Protein AF-A0A2M9Z6Q5-F1 (afdb_monomer_lite)

Sequence (204 aa):
MLAHSQNVDNPWSLGVIVQNYSLTKINNQVSVILITKLVYLLNMDEALFERYKRKSPPFDGEVIHTINQIPFDALCICLQLILNNLSLLGNIRMLADWHEHDGYVSISDKIDKTNLLTLISSNQSIYESRDGDDLVRRGIYTDEFRFYLRYYITTNEENEQVCGDFDLSMDNNSIDKMIELLKAIDIPIRRSNALEYFDQRYAG

Foldseek 3Di:
DDDDDDDDDDPPPPDPPPPDDPDPDDDPPVVVVVVVVVLQVVFFQVVVVVCLVVCHALQVAKKKKFPDWDALVLVLVLVLLVLVPDDQPAWKWKWFQCQLPARGRHHTDTDDPVRVCVCSVDSVSVQVPAPPDPPGWIWMAHPVRQKIKTKHWDADPVPRGIIIMMMMGHHPVVVVVSVVSSVVSVGHMDMDNRSVVSVVSGDD

Organism: NCBI:txid409998

pLDDT: mean 85.67, std 18.9, range [35.41, 98.62]

Radius of gyration: 20.36 Å; chains: 1; bounding box: 40×66×60 Å

Structure (mmCIF, N/CA/C/O backbone):
data_AF-A0A2M9Z6Q5-F1
#
_entry.id   AF-A0A2M9Z6Q5-F1
#
loop_
_atom_site.group_PDB
_atom_site.id
_atom_site.type_symbol
_atom_site.label_atom_id
_atom_site.label_alt_id
_atom_site.label_comp_id
_atom_site.label_asym_id
_atom_site.label_entity_id
_atom_site.label_seq_id
_atom_site.pdbx_PDB_ins_code
_atom_site.Cartn_x
_atom_site.Cartn_y
_atom_site.Cartn_z
_atom_site.occupancy
_atom_site.B_iso_or_equiv
_atom_site.auth_seq_id
_atom_site.auth_comp_id
_atom_site.auth_asym_id
_atom_site.auth_atom_id
_atom_site.pdbx_PDB_model_num
ATOM 1 N N . MET A 1 1 ? 18.015 50.573 22.108 1.00 48.50 1 MET A N 1
ATOM 2 C CA . MET A 1 1 ? 18.096 49.110 21.910 1.00 48.50 1 MET A CA 1
ATOM 3 C C . MET A 1 1 ? 17.303 48.775 20.662 1.00 48.50 1 MET A C 1
ATOM 5 O O . MET A 1 1 ? 16.085 48.846 20.702 1.00 48.50 1 MET A O 1
ATOM 9 N N . LEU A 1 2 ? 17.994 48.547 19.546 1.00 40.06 2 LEU A N 1
ATOM 10 C CA . LEU A 1 2 ? 17.401 48.202 18.253 1.00 40.06 2 LEU A CA 1
ATOM 11 C C . LEU A 1 2 ? 17.433 46.677 18.112 1.00 40.06 2 LEU A C 1
ATOM 13 O O . LEU A 1 2 ? 18.510 46.089 18.175 1.00 40.06 2 LEU A O 1
ATOM 17 N N . ALA A 1 3 ? 16.267 46.053 17.958 1.00 42.81 3 ALA A N 1
ATOM 18 C CA . ALA A 1 3 ? 16.144 44.629 17.676 1.00 42.81 3 ALA A CA 1
ATOM 19 C C . ALA A 1 3 ? 16.256 44.404 16.160 1.00 42.81 3 ALA A C 1
ATOM 21 O O . ALA A 1 3 ? 15.494 44.982 15.388 1.00 42.81 3 ALA A O 1
ATOM 22 N N . HIS A 1 4 ? 17.237 43.604 15.744 1.00 45.12 4 HIS A N 1
ATOM 23 C CA . HIS A 1 4 ? 17.374 43.093 14.380 1.00 45.12 4 HIS A CA 1
ATOM 24 C C . HIS A 1 4 ? 16.605 41.773 14.259 1.00 45.12 4 HIS A C 1
ATOM 26 O O . HIS A 1 4 ? 16.865 40.840 15.017 1.00 45.12 4 HIS A O 1
ATOM 32 N N . SER A 1 5 ? 15.681 41.697 13.299 1.00 45.84 5 SER A N 1
ATOM 33 C CA . SER A 1 5 ? 15.046 40.452 12.864 1.00 45.84 5 SER A CA 1
ATOM 34 C C . SER A 1 5 ? 15.977 39.705 11.909 1.00 45.84 5 SER A C 1
ATOM 36 O O . SER A 1 5 ? 16.450 40.294 10.936 1.00 45.84 5 SER A O 1
ATOM 38 N N . GLN A 1 6 ? 16.211 38.417 12.150 1.00 48.62 6 GLN A N 1
ATOM 39 C CA . GLN A 1 6 ? 16.841 37.535 11.170 1.00 48.62 6 GLN A CA 1
ATOM 40 C C . GLN A 1 6 ? 15.756 36.822 10.359 1.00 48.62 6 GLN A C 1
ATOM 42 O O . GLN A 1 6 ? 14.919 36.116 10.916 1.00 48.62 6 GLN A O 1
ATOM 47 N N . ASN A 1 7 ? 15.777 37.061 9.046 1.00 41.97 7 ASN A N 1
ATOM 48 C CA . ASN A 1 7 ? 15.073 36.272 8.040 1.00 41.97 7 ASN A CA 1
ATOM 49 C C . ASN A 1 7 ? 15.768 34.913 7.921 1.00 41.97 7 ASN A C 1
ATOM 51 O O . ASN A 1 7 ? 16.991 34.860 7.801 1.00 41.97 7 ASN A O 1
ATOM 55 N N . VAL A 1 8 ? 14.987 33.837 7.958 1.00 49.28 8 VAL A N 1
ATOM 56 C CA . VAL A 1 8 ? 15.457 32.472 7.716 1.00 49.28 8 VAL A CA 1
ATOM 57 C C . VAL A 1 8 ? 15.160 32.140 6.258 1.00 49.28 8 VAL A C 1
ATOM 59 O O . VAL A 1 8 ? 14.003 32.166 5.838 1.00 49.28 8 VAL A O 1
ATOM 62 N N . ASP A 1 9 ? 16.216 31.874 5.494 1.00 42.22 9 ASP A N 1
ATOM 63 C CA . ASP A 1 9 ? 16.154 31.484 4.089 1.00 42.22 9 ASP A CA 1
ATOM 64 C C . ASP A 1 9 ? 15.492 30.106 3.922 1.00 42.22 9 ASP A C 1
ATOM 66 O O . ASP A 1 9 ? 15.812 29.142 4.620 1.00 42.22 9 ASP A O 1
ATOM 70 N N . ASN A 1 10 ? 14.554 30.028 2.980 1.00 45.44 10 ASN A N 1
ATOM 71 C CA . ASN A 1 10 ? 13.787 28.836 2.630 1.00 45.44 10 ASN A CA 1
ATOM 72 C C . ASN A 1 10 ? 14.533 28.023 1.541 1.00 45.44 10 ASN A C 1
ATOM 74 O O . ASN A 1 10 ? 14.707 28.544 0.437 1.00 45.44 10 ASN A O 1
ATOM 78 N N . PRO A 1 11 ? 14.974 26.771 1.790 1.00 42.94 11 PRO A N 1
ATOM 79 C CA . PRO A 1 11 ? 15.829 26.031 0.857 1.00 42.94 11 PRO A CA 1
ATOM 80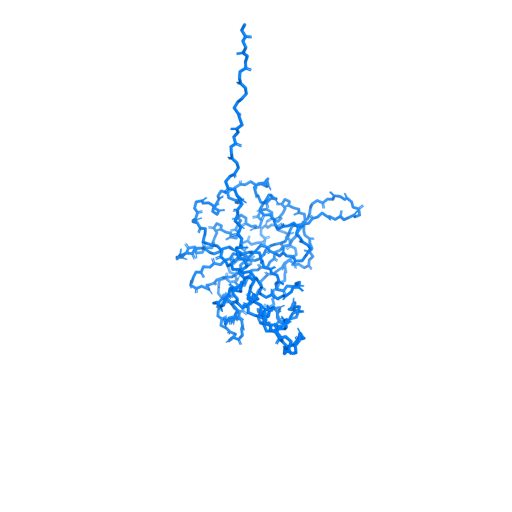 C C . PRO A 1 11 ? 15.091 25.233 -0.241 1.00 42.94 11 PRO A C 1
ATOM 82 O O . PRO A 1 11 ? 15.738 24.489 -0.971 1.00 42.94 11 PRO A O 1
ATOM 85 N N . TRP A 1 12 ? 13.774 25.384 -0.426 1.00 40.84 12 TRP A N 1
ATOM 86 C CA . TRP A 1 12 ? 12.989 24.523 -1.336 1.00 40.84 12 TRP A CA 1
ATOM 87 C C . TRP A 1 12 ? 12.539 25.172 -2.656 1.00 40.84 12 TRP A C 1
ATOM 89 O O . TRP A 1 12 ? 11.444 24.906 -3.143 1.00 40.84 12 TRP A O 1
ATOM 99 N N . SER A 1 13 ? 13.384 25.989 -3.291 1.00 39.94 13 SER A N 1
ATOM 100 C CA . SER A 1 13 ? 13.158 26.399 -4.689 1.00 39.94 13 SER A CA 1
ATOM 101 C C . SER A 1 13 ? 13.990 25.542 -5.647 1.00 39.94 13 SER A C 1
ATOM 103 O O . SER A 1 13 ? 15.058 25.936 -6.112 1.00 39.94 13 SER A O 1
ATOM 105 N N . LEU A 1 14 ? 13.496 24.342 -5.967 1.00 40.75 14 LEU A N 1
ATOM 106 C CA . LEU A 1 14 ? 13.982 23.581 -7.121 1.00 40.75 14 LEU A CA 1
ATOM 107 C C . LEU A 1 14 ? 13.503 24.279 -8.400 1.00 40.75 14 LEU A C 1
ATOM 109 O O . LEU A 1 14 ? 12.466 23.957 -8.976 1.00 40.75 14 LEU A O 1
ATOM 113 N N . GLY A 1 15 ? 14.262 25.287 -8.826 1.00 35.41 15 GLY A N 1
ATOM 114 C CA . GLY A 1 15 ? 14.116 25.902 -10.135 1.00 35.41 15 GLY A CA 1
ATOM 115 C C . GLY A 1 15 ? 14.513 24.908 -11.221 1.00 35.41 15 GLY A C 1
ATOM 116 O O . GLY A 1 15 ? 15.697 24.725 -11.498 1.00 35.41 15 GLY A O 1
ATOM 117 N N . VAL A 1 16 ? 13.529 24.283 -11.866 1.00 40.94 16 VAL A N 1
ATOM 118 C CA . VAL A 1 16 ? 13.743 23.598 -13.144 1.00 40.94 16 VAL A CA 1
ATOM 119 C C . VAL A 1 16 ? 14.041 24.676 -14.188 1.00 40.94 16 VAL A C 1
ATOM 121 O O . VAL A 1 16 ? 13.150 25.383 -14.656 1.00 40.94 16 VAL A O 1
ATOM 124 N N . ILE A 1 17 ? 15.318 24.839 -14.534 1.00 39.53 17 ILE A N 1
ATOM 125 C CA . ILE A 1 17 ? 15.745 25.701 -15.638 1.00 39.53 17 ILE A CA 1
ATOM 126 C C . ILE A 1 17 ? 15.356 24.999 -16.942 1.00 39.53 17 ILE A C 1
ATOM 128 O O . ILE A 1 17 ? 16.104 24.180 -17.476 1.00 39.53 17 ILE A O 1
ATOM 132 N N . VAL A 1 18 ? 14.180 25.327 -17.474 1.00 43.69 18 VAL A N 1
ATOM 133 C CA . VAL A 1 18 ? 13.817 24.989 -18.854 1.00 43.69 18 VAL A CA 1
ATOM 134 C C . VAL A 1 18 ? 14.596 25.938 -19.766 1.00 43.69 18 VAL A C 1
ATOM 136 O O . VAL A 1 18 ? 14.243 27.106 -19.928 1.00 43.69 18 VAL A O 1
ATOM 139 N N . GLN A 1 19 ? 15.708 25.468 -20.334 1.00 43.25 19 GLN A N 1
ATOM 140 C CA . GLN A 1 19 ? 16.416 26.212 -21.374 1.00 43.25 19 GLN A CA 1
ATOM 141 C C . GLN A 1 19 ? 15.511 26.333 -22.608 1.00 43.25 19 GLN A C 1
ATOM 143 O O . GLN A 1 19 ? 15.209 25.347 -23.278 1.00 43.25 19 GLN A O 1
ATOM 148 N N . ASN A 1 20 ? 15.079 27.559 -22.907 1.00 40.28 20 ASN A N 1
ATOM 149 C CA . ASN A 1 20 ? 14.283 27.883 -24.087 1.00 40.28 20 ASN A CA 1
ATOM 150 C C . ASN A 1 20 ? 15.124 27.721 -25.364 1.00 40.28 20 ASN A C 1
ATOM 152 O O . ASN A 1 20 ? 15.811 28.649 -25.791 1.00 40.28 20 ASN A O 1
ATOM 156 N N . TYR A 1 21 ? 15.049 26.554 -26.003 1.00 44.91 21 TYR A N 1
ATOM 157 C CA . TYR A 1 21 ? 15.519 26.382 -27.376 1.00 44.91 21 TYR A CA 1
ATOM 158 C C . TYR A 1 21 ? 14.502 27.005 -28.341 1.00 44.91 21 TYR A C 1
ATOM 160 O O . TYR A 1 21 ? 13.357 26.566 -28.438 1.00 44.91 21 TYR A O 1
ATOM 168 N N . SER A 1 22 ? 14.921 28.048 -29.063 1.00 44.84 22 SER A N 1
ATOM 169 C CA . SER A 1 22 ? 14.108 28.695 -30.096 1.00 44.84 22 SER A CA 1
ATOM 170 C C . SER A 1 22 ? 14.053 27.809 -31.346 1.00 44.84 22 SER A C 1
ATOM 172 O O . SER A 1 22 ? 14.886 27.914 -32.246 1.00 44.84 22 SER A O 1
ATOM 174 N N . LEU A 1 23 ? 13.083 26.892 -31.384 1.00 48.78 23 LEU A N 1
ATOM 175 C CA . LEU A 1 23 ? 12.762 26.094 -32.565 1.00 48.78 23 LEU A CA 1
ATOM 176 C C . LEU A 1 23 ? 11.818 26.892 -33.467 1.00 48.78 23 LEU A C 1
ATOM 178 O O . LEU A 1 23 ? 10.652 27.142 -33.163 1.00 48.78 23 LEU A O 1
ATOM 182 N N . THR A 1 24 ? 12.352 27.330 -34.597 1.00 50.16 24 THR A N 1
ATOM 183 C CA . THR A 1 24 ? 11.640 28.089 -35.618 1.00 50.16 24 THR A CA 1
ATOM 184 C C . THR A 1 24 ? 10.632 27.181 -36.331 1.00 50.16 24 THR A C 1
ATOM 186 O O . THR A 1 24 ? 11.013 26.305 -37.096 1.00 50.16 24 THR A O 1
ATOM 189 N N . LYS A 1 25 ? 9.335 27.406 -36.076 1.00 52.00 25 LYS A N 1
ATOM 190 C CA . LYS A 1 25 ? 8.168 27.075 -36.928 1.00 52.00 25 LYS A CA 1
ATOM 191 C C . LYS A 1 25 ? 8.223 25.748 -37.718 1.00 52.00 25 LYS A C 1
ATOM 193 O O . LYS A 1 25 ? 7.944 25.730 -38.914 1.00 52.00 25 LYS A O 1
ATOM 198 N N . ILE A 1 26 ? 8.466 24.626 -37.045 1.00 47.84 26 ILE A N 1
ATOM 199 C CA . ILE A 1 26 ? 8.107 23.294 -37.557 1.00 47.84 26 ILE A CA 1
ATOM 200 C C . ILE A 1 26 ? 7.093 22.692 -36.577 1.00 47.84 26 ILE A C 1
ATOM 202 O O . ILE A 1 26 ? 7.433 22.400 -35.440 1.00 47.84 26 ILE A O 1
ATOM 206 N N . ASN A 1 27 ? 5.834 22.574 -37.018 1.00 52.12 27 ASN A N 1
ATOM 207 C CA . ASN A 1 27 ? 4.723 21.846 -36.383 1.00 52.12 27 ASN A CA 1
ATOM 208 C C . ASN A 1 27 ? 4.621 21.921 -34.845 1.00 52.12 27 ASN A C 1
ATOM 210 O O . ASN A 1 27 ? 4.827 20.929 -34.146 1.00 52.12 27 ASN A O 1
ATOM 214 N N . ASN A 1 28 ? 4.170 23.075 -34.335 1.00 53.81 28 ASN A N 1
ATOM 215 C CA . ASN A 1 28 ? 3.935 23.335 -32.905 1.00 53.81 28 ASN A CA 1
ATOM 216 C C . ASN A 1 28 ? 3.139 22.242 -32.159 1.00 53.81 28 ASN A C 1
ATOM 218 O O . ASN A 1 28 ? 3.353 22.067 -30.967 1.00 53.81 28 ASN A O 1
ATOM 222 N N . GLN A 1 29 ? 2.247 21.489 -32.810 1.00 56.03 29 GLN A N 1
ATOM 223 C CA . GLN A 1 29 ? 1.508 20.412 -32.134 1.00 56.03 29 GLN A CA 1
ATOM 224 C C . GLN A 1 29 ? 2.346 19.147 -31.895 1.00 56.03 29 GLN A C 1
ATOM 226 O O . GLN A 1 29 ? 2.215 18.518 -30.849 1.00 56.03 29 GLN A O 1
ATOM 231 N N . VAL A 1 30 ? 3.233 18.780 -32.8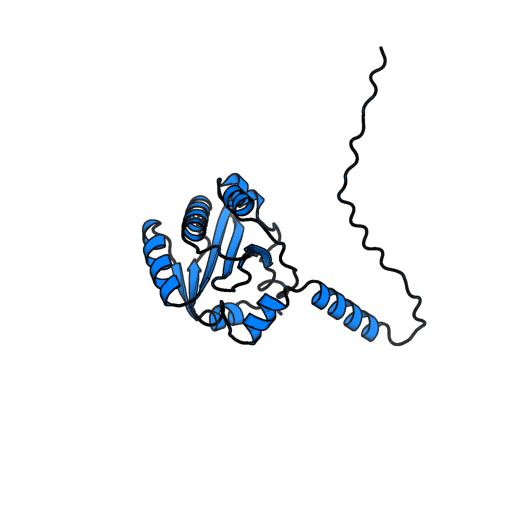25 1.00 60.06 30 VAL A N 1
ATOM 232 C CA . VAL A 1 30 ? 4.038 17.551 -32.705 1.00 60.06 30 VAL A CA 1
ATOM 233 C C . VAL A 1 30 ? 5.120 17.724 -31.638 1.00 60.06 30 VAL A C 1
ATOM 235 O O . VAL A 1 30 ? 5.353 16.813 -30.846 1.00 60.06 30 VAL A O 1
ATOM 238 N N . SER A 1 31 ? 5.730 18.911 -31.561 1.00 61.19 31 SER A N 1
ATOM 239 C CA . SER A 1 31 ? 6.736 19.225 -30.540 1.00 61.19 31 SER A CA 1
ATOM 240 C C . SER A 1 31 ? 6.156 19.237 -29.125 1.00 61.19 31 SER A C 1
ATOM 242 O O . SER A 1 31 ? 6.794 18.714 -28.219 1.00 61.19 31 SER A O 1
ATOM 244 N N . VAL A 1 32 ? 4.940 19.761 -28.930 1.00 61.91 32 VAL A N 1
ATOM 245 C CA . VAL A 1 32 ? 4.289 19.765 -27.608 1.00 61.91 32 VAL A CA 1
ATOM 246 C C . VAL A 1 32 ? 3.971 18.338 -27.151 1.00 61.91 32 VAL A C 1
ATOM 248 O O . VAL A 1 32 ? 4.330 17.979 -26.037 1.00 61.91 32 VAL A O 1
ATOM 251 N N . ILE A 1 33 ? 3.414 17.483 -28.019 1.00 65.44 33 ILE A N 1
ATOM 252 C CA . ILE A 1 33 ? 3.104 16.081 -27.672 1.00 65.44 33 ILE A CA 1
ATOM 253 C C . ILE A 1 33 ? 4.371 15.293 -27.298 1.00 65.44 33 ILE A C 1
ATOM 255 O O . ILE A 1 33 ? 4.355 14.512 -26.347 1.00 65.44 33 ILE A O 1
ATOM 259 N N . LEU A 1 34 ? 5.474 15.492 -28.029 1.00 64.94 34 LEU A N 1
ATOM 260 C CA . LEU A 1 34 ? 6.751 14.833 -27.738 1.00 64.94 34 LEU A CA 1
ATOM 261 C C . LEU A 1 34 ? 7.354 15.301 -26.411 1.00 64.94 34 LEU A C 1
ATOM 263 O O . LEU A 1 34 ? 7.816 14.464 -25.641 1.00 64.94 34 LEU A O 1
ATOM 267 N N . ILE A 1 35 ? 7.319 16.606 -26.127 1.00 68.25 35 ILE A N 1
ATOM 268 C CA . ILE A 1 35 ? 7.830 17.164 -24.867 1.00 68.25 35 ILE A CA 1
ATOM 269 C C . ILE A 1 35 ? 6.995 16.663 -23.689 1.00 68.25 35 ILE A C 1
ATOM 271 O O . ILE A 1 35 ? 7.563 16.196 -22.709 1.00 68.25 35 ILE A O 1
ATOM 275 N N . THR A 1 36 ? 5.665 16.677 -23.796 1.00 61.50 36 THR A N 1
ATOM 276 C CA . THR A 1 36 ? 4.782 16.165 -22.743 1.00 61.50 36 THR A CA 1
ATOM 277 C C . THR A 1 36 ? 5.037 14.680 -22.480 1.00 61.50 36 THR A C 1
ATOM 279 O O . THR A 1 36 ? 5.244 14.302 -21.332 1.00 61.50 36 THR A O 1
ATOM 282 N N . LYS A 1 37 ? 5.140 13.840 -23.522 1.00 63.28 37 LYS A N 1
ATOM 283 C CA . LYS A 1 37 ? 5.505 12.420 -23.357 1.00 63.28 37 LYS A CA 1
ATOM 284 C C . LYS A 1 37 ? 6.885 12.222 -22.726 1.00 63.28 37 LYS A C 1
ATOM 286 O O . LYS A 1 37 ? 7.044 11.321 -21.914 1.00 63.28 37 LYS A O 1
ATOM 291 N N . LEU A 1 38 ? 7.870 13.043 -23.086 1.00 62.69 38 LEU A N 1
ATOM 292 C CA . LEU A 1 38 ? 9.208 12.992 -22.490 1.00 62.69 38 LEU A CA 1
ATOM 293 C C . LEU A 1 38 ? 9.186 13.366 -21.005 1.00 62.69 38 LEU A C 1
ATOM 295 O O . LEU A 1 38 ? 9.828 12.689 -20.214 1.00 62.69 38 LEU A O 1
ATOM 299 N N . VAL A 1 39 ? 8.425 14.391 -20.617 1.00 65.31 39 VAL A N 1
ATOM 300 C CA . VAL A 1 39 ? 8.259 14.772 -19.205 1.00 65.31 39 VAL A CA 1
ATOM 301 C C . VAL A 1 39 ? 7.557 13.661 -18.418 1.00 65.31 39 VAL A C 1
ATOM 303 O O . VAL A 1 39 ? 8.015 13.325 -17.332 1.00 65.31 39 VAL A O 1
ATOM 306 N N . TYR A 1 40 ? 6.519 13.030 -18.980 1.00 61.44 40 TYR A N 1
ATOM 307 C CA . TYR A 1 40 ? 5.863 11.876 -18.351 1.00 61.44 40 TYR A CA 1
ATOM 308 C C . TYR A 1 40 ? 6.814 10.690 -18.163 1.00 61.44 40 TYR A C 1
ATOM 310 O O . TYR A 1 40 ? 6.881 10.126 -17.077 1.00 61.44 40 TYR A O 1
ATOM 318 N N . LEU A 1 41 ? 7.592 10.338 -19.191 1.00 62.12 41 LEU A N 1
ATOM 319 C CA . LEU A 1 41 ? 8.546 9.228 -19.109 1.00 62.12 41 LEU A CA 1
ATOM 320 C C . LEU A 1 41 ? 9.679 9.492 -18.113 1.00 62.12 41 LEU A C 1
ATOM 322 O O . LEU A 1 41 ? 10.162 8.555 -17.490 1.00 62.12 41 LEU A O 1
ATOM 326 N N . LEU A 1 42 ? 10.093 10.750 -17.944 1.00 66.69 42 LEU A N 1
ATOM 327 C CA . LEU A 1 42 ? 11.107 11.116 -16.954 1.00 66.69 42 LEU A CA 1
ATOM 328 C C . LEU A 1 42 ? 10.584 11.049 -15.518 1.00 66.69 42 LEU A C 1
ATOM 330 O O . LEU A 1 42 ? 11.394 10.905 -14.608 1.00 66.69 42 LEU A O 1
ATOM 334 N N . ASN A 1 43 ? 9.266 11.138 -15.326 1.00 71.81 43 ASN A N 1
ATOM 335 C CA . ASN A 1 43 ? 8.640 11.181 -14.012 1.00 71.81 43 ASN A CA 1
ATOM 336 C C . ASN A 1 43 ? 7.955 9.869 -13.614 1.00 71.81 43 ASN A C 1
ATOM 338 O O . ASN A 1 43 ? 7.403 9.812 -12.532 1.00 71.81 43 ASN A O 1
ATOM 342 N N . MET A 1 44 ? 7.978 8.819 -14.432 1.00 81.75 44 MET A N 1
ATOM 343 C CA . MET A 1 44 ? 7.340 7.541 -14.106 1.00 81.75 44 MET A CA 1
ATOM 344 C C . MET A 1 44 ? 8.280 6.618 -13.323 1.00 81.75 44 MET A C 1
ATOM 346 O O . MET A 1 44 ? 9.454 6.468 -13.665 1.00 81.75 44 MET A O 1
ATOM 350 N N . ASP A 1 45 ? 7.744 5.905 -12.333 1.00 89.31 45 ASP A N 1
ATOM 351 C CA . ASP A 1 45 ? 8.393 4.723 -11.768 1.00 89.31 45 ASP A CA 1
ATOM 352 C C . ASP A 1 45 ? 8.411 3.567 -12.786 1.00 89.31 45 ASP A C 1
ATOM 354 O O . ASP A 1 45 ? 7.556 2.678 -12.796 1.00 89.31 45 ASP A O 1
ATOM 358 N N . GLU A 1 46 ? 9.393 3.607 -13.689 1.00 90.25 46 GLU A N 1
ATOM 359 C CA . GLU A 1 46 ? 9.523 2.660 -14.799 1.00 90.25 46 GLU A CA 1
ATOM 360 C C . GLU A 1 46 ? 9.605 1.205 -14.316 1.00 90.25 46 GLU A C 1
ATOM 362 O O . GLU A 1 46 ? 9.062 0.306 -14.955 1.00 90.25 46 GLU A O 1
ATOM 367 N N . ALA A 1 47 ? 10.231 0.955 -13.163 1.00 92.50 47 ALA A N 1
ATOM 368 C CA . ALA A 1 47 ? 10.405 -0.397 -12.647 1.00 92.50 47 ALA A CA 1
ATOM 369 C C . ALA A 1 47 ? 9.075 -1.014 -12.187 1.00 92.50 47 ALA A C 1
ATOM 371 O O . ALA A 1 47 ? 8.785 -2.171 -12.517 1.00 92.50 47 ALA A O 1
ATOM 372 N N . LEU A 1 48 ? 8.259 -0.251 -11.452 1.00 93.81 48 LEU A N 1
ATOM 373 C CA . LEU A 1 48 ? 6.932 -0.699 -11.036 1.00 93.81 48 LEU A CA 1
ATOM 374 C C . LEU A 1 48 ? 5.990 -0.832 -12.245 1.00 93.81 48 LEU A C 1
ATOM 376 O O . LEU A 1 48 ? 5.298 -1.845 -12.377 1.00 93.81 48 LEU A O 1
ATOM 380 N N . PHE A 1 49 ? 6.028 0.133 -13.169 1.00 93.44 49 PHE A N 1
ATOM 381 C CA . PHE A 1 49 ? 5.208 0.119 -14.382 1.00 93.44 49 PHE A CA 1
ATOM 382 C C . PHE A 1 49 ? 5.513 -1.070 -15.301 1.00 93.44 49 PHE A C 1
ATOM 384 O O . PHE A 1 49 ? 4.600 -1.766 -15.750 1.00 93.44 49 PHE A O 1
ATOM 391 N N . GLU A 1 50 ? 6.791 -1.359 -15.555 1.00 93.56 50 GLU A N 1
ATOM 392 C CA . GLU A 1 50 ? 7.194 -2.508 -16.370 1.00 93.56 50 GLU A CA 1
ATOM 393 C C . GLU A 1 50 ? 6.728 -3.828 -15.753 1.00 93.56 50 GLU A C 1
ATOM 395 O O . GLU A 1 50 ? 6.323 -4.747 -16.469 1.00 93.56 50 GLU A O 1
ATOM 400 N N . ARG A 1 51 ? 6.735 -3.937 -14.421 1.00 94.75 51 ARG A N 1
ATOM 401 C CA . ARG A 1 51 ? 6.216 -5.121 -13.727 1.00 94.75 51 ARG A CA 1
ATOM 402 C C . ARG A 1 51 ? 4.713 -5.270 -13.890 1.00 94.75 51 ARG A C 1
ATOM 404 O O . ARG A 1 51 ? 4.270 -6.383 -14.175 1.00 94.75 51 ARG A O 1
ATOM 411 N N . TYR A 1 52 ? 3.961 -4.177 -13.787 1.00 94.50 52 TYR A N 1
ATOM 412 C CA . TYR A 1 52 ? 2.531 -4.162 -14.091 1.00 94.50 52 TYR A CA 1
ATOM 413 C C . TYR A 1 52 ? 2.269 -4.643 -15.526 1.00 94.50 52 TYR A C 1
ATOM 415 O O . TYR A 1 52 ? 1.564 -5.633 -15.727 1.00 94.50 52 TYR A O 1
ATOM 423 N N . LYS A 1 53 ? 2.941 -4.058 -16.529 1.00 94.19 53 LYS A N 1
ATOM 424 C CA . LYS A 1 53 ? 2.795 -4.462 -17.942 1.00 94.19 53 LYS A CA 1
ATOM 425 C C . LYS A 1 53 ? 3.157 -5.923 -18.196 1.00 94.19 53 LYS A C 1
ATOM 427 O O . LYS A 1 53 ? 2.520 -6.587 -19.016 1.00 94.19 53 LYS A O 1
ATOM 432 N N . ARG A 1 54 ? 4.165 -6.440 -17.493 1.00 96.38 54 ARG A N 1
ATOM 433 C CA . ARG A 1 54 ? 4.619 -7.834 -17.605 1.00 96.38 54 ARG A CA 1
ATOM 434 C C . ARG A 1 54 ? 3.858 -8.802 -16.711 1.00 96.38 54 ARG A C 1
ATOM 436 O O . ARG A 1 54 ? 4.211 -9.980 -16.712 1.00 96.38 54 ARG A O 1
ATOM 443 N N . LYS A 1 55 ? 2.858 -8.344 -15.948 1.00 95.62 55 LYS A N 1
ATOM 444 C CA . LYS A 1 55 ? 2.096 -9.187 -15.012 1.00 95.62 55 LYS A CA 1
ATOM 445 C C . LYS A 1 55 ? 3.028 -9.931 -14.047 1.00 95.62 55 LYS A C 1
ATOM 447 O O . LYS A 1 55 ? 2.893 -11.128 -13.825 1.00 95.62 55 LYS A O 1
ATOM 452 N N . SER A 1 56 ? 4.063 -9.232 -13.589 1.00 96.56 56 SER A N 1
ATOM 453 C CA . SER A 1 56 ? 5.091 -9.725 -12.666 1.00 96.56 56 SER A CA 1
ATOM 454 C C . SER A 1 56 ? 4.777 -9.267 -11.239 1.00 96.56 56 SER A C 1
ATOM 456 O O . SER A 1 56 ? 3.996 -8.327 -11.088 1.00 96.56 56 SER A O 1
ATOM 458 N N . PRO A 1 57 ? 5.423 -9.825 -10.194 1.00 96.12 57 PRO A N 1
ATOM 459 C CA . PRO A 1 57 ? 5.244 -9.337 -8.828 1.00 96.12 57 PRO A CA 1
ATOM 460 C C . PRO A 1 57 ? 5.350 -7.809 -8.717 1.00 96.12 57 PRO A C 1
ATOM 462 O O . PRO A 1 57 ? 6.165 -7.216 -9.424 1.00 96.12 57 PRO A O 1
ATOM 465 N N . PRO A 1 58 ? 4.547 -7.146 -7.881 1.00 95.25 58 PRO A N 1
ATOM 466 C CA . PRO A 1 58 ? 3.521 -7.712 -7.010 1.00 95.25 58 PRO A CA 1
ATOM 467 C C . PRO A 1 58 ? 2.154 -7.875 -7.705 1.00 95.25 58 PRO A C 1
ATOM 469 O O . PRO A 1 58 ? 1.154 -8.053 -7.021 1.00 95.25 58 PRO A O 1
ATOM 472 N N . PHE A 1 59 ? 2.087 -7.805 -9.039 1.00 96.44 59 PHE A N 1
ATOM 473 C CA . PHE A 1 59 ? 0.852 -7.844 -9.839 1.00 96.44 59 PHE A CA 1
ATOM 474 C C . PHE A 1 59 ? 0.487 -9.242 -10.369 1.00 96.44 59 PHE A C 1
ATOM 476 O O . PHE A 1 59 ? -0.467 -9.385 -11.130 1.00 96.44 59 PHE A O 1
ATOM 483 N N . ASP A 1 60 ? 1.252 -10.273 -10.008 1.00 93.75 60 ASP A N 1
ATOM 484 C CA . ASP A 1 60 ? 1.074 -11.661 -10.457 1.00 93.75 60 ASP A CA 1
ATOM 485 C C . ASP A 1 60 ? 0.279 -12.539 -9.476 1.00 93.75 60 ASP A C 1
ATOM 487 O O . ASP A 1 60 ? -0.073 -13.671 -9.809 1.00 93.75 60 ASP A O 1
ATOM 491 N N . GLY A 1 61 ? 0.004 -12.026 -8.277 1.00 95.06 61 GLY A N 1
ATOM 492 C CA . GLY A 1 61 ? -0.747 -12.714 -7.235 1.00 95.06 61 GLY A CA 1
ATOM 493 C C . GLY A 1 61 ? -2.145 -12.139 -7.051 1.00 95.06 61 GLY A C 1
ATOM 494 O O . GLY A 1 61 ? -2.953 -12.034 -7.982 1.00 95.06 61 GLY A O 1
ATOM 495 N N . GLU A 1 62 ? -2.431 -11.759 -5.817 1.00 98.12 62 GLU A N 1
ATOM 496 C CA . GLU A 1 62 ? -3.739 -11.277 -5.406 1.00 98.12 62 GLU A CA 1
ATOM 497 C C . GLU A 1 62 ? -3.620 -9.986 -4.625 1.00 98.12 62 GLU A C 1
ATOM 499 O O . GLU A 1 62 ? -2.577 -9.654 -4.062 1.00 98.12 62 GLU A O 1
ATOM 504 N N . VAL A 1 63 ? -4.740 -9.280 -4.585 1.00 98.44 63 VAL A N 1
ATOM 505 C CA . VAL A 1 63 ? -4.896 -8.053 -3.831 1.00 98.44 63 VAL A CA 1
ATOM 506 C C . VAL A 1 63 ? -6.007 -8.228 -2.811 1.00 98.44 63 VAL A C 1
ATOM 508 O O . VAL A 1 63 ? -7.089 -8.736 -3.122 1.00 98.44 63 VAL A O 1
ATOM 511 N N . ILE A 1 64 ? -5.735 -7.802 -1.582 1.00 98.50 64 ILE A N 1
ATOM 512 C CA . ILE A 1 64 ? -6.772 -7.541 -0.588 1.00 98.50 64 ILE A CA 1
ATOM 513 C C . ILE A 1 64 ? -7.027 -6.049 -0.545 1.00 98.50 64 ILE A C 1
ATOM 515 O O . ILE A 1 64 ? -6.089 -5.261 -0.542 1.00 98.50 64 ILE A O 1
ATOM 519 N N . HIS A 1 65 ? -8.290 -5.661 -0.520 1.00 98.50 65 HIS A N 1
ATOM 520 C CA . HIS A 1 65 ? -8.680 -4.261 -0.499 1.00 98.50 65 HIS A CA 1
ATOM 521 C C . HIS A 1 65 ? -9.947 -4.084 0.326 1.00 98.50 65 HIS A C 1
ATOM 523 O O . HIS A 1 65 ? -10.733 -5.025 0.480 1.00 98.50 65 HIS A O 1
ATOM 529 N N . THR A 1 66 ? -10.174 -2.890 0.861 1.00 98.25 66 THR A N 1
ATOM 530 C CA . THR A 1 66 ? -11.458 -2.601 1.507 1.00 98.25 66 THR A CA 1
ATOM 531 C C . THR A 1 66 ? -12.575 -2.554 0.457 1.00 98.25 66 THR A C 1
ATOM 533 O O . THR A 1 66 ? -12.348 -2.267 -0.723 1.00 98.25 66 THR A O 1
ATOM 536 N N . ILE A 1 67 ? -13.799 -2.911 0.855 1.00 96.94 67 ILE A N 1
ATOM 537 C CA . ILE A 1 67 ? -14.959 -2.860 -0.057 1.00 96.94 67 ILE A CA 1
ATOM 538 C C . ILE A 1 67 ? -15.414 -1.414 -0.276 1.00 96.94 67 ILE A C 1
ATOM 540 O O . ILE A 1 67 ? -15.734 -1.036 -1.398 1.00 96.94 67 ILE A O 1
ATOM 544 N N . ASN A 1 68 ? -15.421 -0.631 0.799 1.00 96.44 68 ASN A N 1
ATOM 545 C CA . ASN A 1 68 ? -15.739 0.792 0.817 1.00 96.44 68 ASN A CA 1
ATOM 546 C C . ASN A 1 68 ? -14.641 1.530 1.591 1.00 96.44 68 ASN A C 1
ATOM 548 O O . ASN A 1 68 ? -13.775 0.899 2.210 1.00 96.44 68 ASN A O 1
ATOM 552 N N . GLN A 1 69 ? -14.721 2.857 1.617 1.00 97.06 69 GLN A N 1
ATOM 553 C CA . GLN A 1 69 ? -13.973 3.638 2.594 1.00 97.06 69 GLN A CA 1
ATOM 554 C C . GLN A 1 69 ? -14.381 3.230 4.017 1.00 97.06 69 GLN A C 1
ATOM 556 O O . GLN A 1 69 ? -15.556 2.986 4.306 1.00 97.06 69 GLN A O 1
ATOM 561 N N . ILE A 1 70 ? -13.393 3.135 4.896 1.00 97.88 70 ILE A N 1
ATOM 562 C CA . ILE A 1 70 ? -13.526 2.785 6.307 1.00 97.88 70 ILE A CA 1
ATOM 563 C C . ILE A 1 70 ? -13.201 4.003 7.187 1.00 97.88 70 ILE A C 1
ATOM 565 O O . ILE A 1 70 ? -12.530 4.936 6.726 1.00 97.88 70 ILE A O 1
ATOM 569 N N . PRO A 1 71 ? -13.655 4.019 8.456 1.00 97.69 71 PRO A N 1
ATOM 570 C CA . PRO A 1 71 ? -13.286 5.068 9.400 1.00 97.69 71 PRO A CA 1
ATOM 571 C C . PRO A 1 71 ? -11.766 5.203 9.542 1.00 97.69 71 PRO A C 1
ATOM 573 O O . PRO A 1 71 ? -11.051 4.197 9.578 1.00 97.69 71 PRO A O 1
ATOM 576 N N . PHE A 1 72 ? -11.275 6.438 9.664 1.00 98.06 72 PHE A N 1
ATOM 577 C CA . PHE A 1 72 ? -9.838 6.725 9.679 1.00 98.06 72 PHE A CA 1
ATOM 578 C C . PHE A 1 72 ? -9.059 5.975 10.771 1.00 98.06 72 PHE A C 1
ATOM 580 O O . PHE A 1 72 ? -7.969 5.468 10.508 1.00 98.06 72 PHE A O 1
ATOM 587 N N . ASP A 1 73 ? -9.630 5.821 11.968 1.00 97.94 73 ASP A N 1
ATOM 588 C CA . ASP A 1 73 ? -8.992 5.062 13.050 1.00 97.94 73 ASP A CA 1
ATOM 589 C C . ASP A 1 73 ? -8.795 3.583 12.677 1.00 97.94 73 ASP A C 1
ATOM 591 O O . ASP A 1 73 ? -7.738 3.007 12.939 1.00 97.94 73 ASP A O 1
ATOM 595 N N . ALA A 1 74 ? -9.777 2.974 12.003 1.00 97.94 74 ALA A N 1
ATOM 596 C CA . ALA A 1 74 ? -9.674 1.596 11.532 1.00 97.94 74 ALA A CA 1
ATOM 597 C C . ALA A 1 74 ? -8.613 1.463 10.431 1.00 97.94 74 ALA A C 1
ATOM 599 O O . ALA A 1 74 ? -7.827 0.513 10.451 1.00 97.94 74 ALA A O 1
ATOM 600 N N . LEU A 1 75 ? -8.538 2.434 9.511 1.00 98.25 75 LEU A N 1
ATOM 601 C CA . LEU A 1 75 ? -7.483 2.490 8.499 1.00 98.25 75 LEU A CA 1
ATOM 602 C C . LEU A 1 75 ? -6.095 2.576 9.144 1.00 98.25 75 LEU A C 1
ATOM 604 O O . LEU A 1 75 ? -5.214 1.803 8.777 1.00 98.25 75 LEU A O 1
ATOM 608 N N . CYS A 1 76 ? -5.907 3.453 10.135 1.00 98.25 76 CYS A N 1
ATOM 609 C CA . CYS A 1 76 ? -4.630 3.600 10.836 1.00 98.25 76 CYS A CA 1
ATOM 610 C C . CYS A 1 76 ? -4.173 2.278 11.470 1.00 98.25 76 CYS A C 1
ATOM 612 O O . CYS A 1 76 ? -3.024 1.872 11.283 1.00 98.25 76 CYS A O 1
ATOM 614 N N . ILE A 1 77 ? -5.084 1.566 12.145 1.00 98.00 77 ILE A N 1
ATOM 615 C CA . ILE A 1 77 ? -4.803 0.247 12.733 1.00 98.00 77 ILE A CA 1
ATOM 616 C C . ILE A 1 77 ? -4.424 -0.765 11.642 1.00 98.00 77 ILE A C 1
ATOM 618 O O . ILE A 1 77 ? -3.451 -1.503 11.809 1.00 98.00 77 ILE A O 1
ATOM 622 N N . CYS A 1 78 ? -5.139 -0.783 10.511 1.00 98.25 78 CYS A N 1
ATOM 623 C CA . CYS A 1 78 ? -4.822 -1.668 9.385 1.00 98.25 78 CYS A CA 1
ATOM 624 C C . CYS A 1 78 ? -3.424 -1.395 8.825 1.00 98.25 78 CYS A C 1
ATOM 626 O O . CYS A 1 78 ? -2.642 -2.330 8.668 1.00 98.25 78 CYS A O 1
ATOM 628 N N . LEU A 1 79 ? -3.085 -0.130 8.559 1.00 98.12 79 LEU A N 1
ATOM 629 C CA . LEU A 1 79 ? -1.785 0.252 8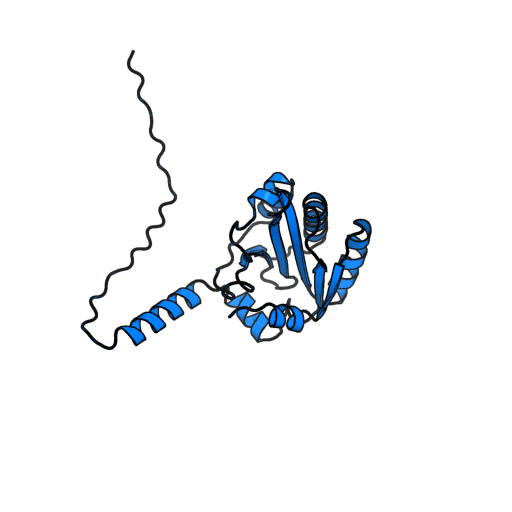.001 1.00 98.12 79 LEU A CA 1
ATOM 630 C C . LEU A 1 79 ? -0.639 -0.104 8.948 1.00 98.12 79 LEU A C 1
ATOM 632 O O . LEU A 1 79 ? 0.355 -0.689 8.515 1.00 98.12 79 LEU A O 1
ATOM 636 N N . GLN A 1 80 ? -0.800 0.176 10.242 1.00 97.56 80 GLN A N 1
ATOM 637 C CA . GLN A 1 80 ? 0.167 -0.218 11.265 1.00 97.56 80 GLN A CA 1
ATOM 638 C C . GLN A 1 80 ? 0.342 -1.735 11.317 1.00 97.56 80 GLN A C 1
ATOM 640 O O . GLN A 1 80 ? 1.470 -2.229 11.345 1.00 97.56 80 GLN A O 1
ATOM 645 N N . LEU A 1 81 ? -0.757 -2.491 11.305 1.00 97.19 81 LEU A N 1
ATOM 646 C CA . LEU A 1 81 ? -0.716 -3.947 11.352 1.00 97.19 81 LEU A CA 1
ATOM 647 C C . LEU A 1 81 ? -0.055 -4.537 10.098 1.00 97.19 81 LEU A C 1
ATOM 649 O O . LEU A 1 81 ? 0.820 -5.394 10.229 1.00 97.19 81 LEU A O 1
ATOM 653 N N . ILE A 1 82 ? -0.405 -4.047 8.908 1.00 97.44 82 ILE A N 1
ATOM 654 C CA . ILE A 1 82 ? 0.184 -4.482 7.637 1.00 97.44 82 ILE A CA 1
ATOM 655 C C . ILE A 1 82 ? 1.691 -4.224 7.648 1.00 97.44 82 ILE A C 1
ATOM 657 O O . ILE A 1 82 ? 2.483 -5.153 7.496 1.00 97.44 82 ILE A O 1
ATOM 661 N N . LEU A 1 83 ? 2.111 -2.981 7.882 1.00 96.38 83 LEU A N 1
ATOM 662 C CA . LEU A 1 83 ? 3.515 -2.584 7.767 1.00 96.38 83 LEU A CA 1
ATOM 663 C C . LEU A 1 83 ? 4.411 -3.204 8.845 1.00 96.38 83 LEU A C 1
ATOM 665 O O . LEU A 1 83 ? 5.570 -3.505 8.560 1.00 96.38 83 LEU A O 1
ATOM 669 N N . ASN A 1 84 ? 3.884 -3.474 10.042 1.00 95.81 84 ASN A N 1
ATOM 670 C CA . ASN A 1 84 ? 4.621 -4.203 11.079 1.00 95.81 84 ASN A CA 1
ATOM 671 C C . ASN A 1 84 ? 4.827 -5.690 10.743 1.00 95.81 84 ASN A C 1
ATOM 673 O O . ASN A 1 84 ? 5.767 -6.300 11.254 1.00 95.81 84 ASN A O 1
ATOM 677 N N . ASN A 1 85 ? 3.978 -6.274 9.892 1.00 96.31 85 ASN A N 1
ATOM 678 C CA . ASN A 1 85 ? 4.051 -7.685 9.498 1.00 96.31 85 ASN A CA 1
ATOM 679 C C . ASN A 1 85 ? 4.661 -7.905 8.104 1.00 96.31 85 ASN A C 1
ATOM 681 O O . ASN A 1 85 ? 4.934 -9.045 7.723 1.00 96.31 85 ASN A O 1
ATOM 685 N N . LEU A 1 86 ? 4.911 -6.839 7.341 1.00 95.38 86 LEU A N 1
ATOM 686 C CA . LEU A 1 86 ? 5.578 -6.922 6.048 1.00 95.38 86 LEU A CA 1
ATOM 687 C C . LEU A 1 86 ? 7.085 -7.163 6.192 1.00 95.38 86 LEU A C 1
ATOM 689 O O . LEU A 1 86 ? 7.784 -6.583 7.026 1.00 95.38 86 LEU A O 1
ATOM 693 N N . SER A 1 87 ? 7.618 -8.001 5.303 1.00 93.06 87 SER A N 1
ATOM 694 C CA . SER A 1 87 ? 9.060 -8.183 5.156 1.00 93.06 87 SER A CA 1
ATOM 695 C C . SER A 1 87 ? 9.644 -7.010 4.366 1.00 93.06 87 SER A C 1
ATOM 697 O O . SER A 1 87 ? 9.692 -7.033 3.139 1.00 93.06 87 SER A O 1
ATOM 699 N N . LEU A 1 88 ? 10.080 -5.975 5.084 1.00 90.94 88 LEU A N 1
ATOM 700 C CA . LEU A 1 88 ? 10.734 -4.786 4.525 1.00 90.94 88 LEU A CA 1
ATOM 701 C C . LEU A 1 88 ? 12.227 -5.046 4.250 1.00 90.94 88 LEU A C 1
ATOM 703 O O . LEU A 1 88 ? 13.097 -4.395 4.830 1.00 90.94 88 LEU A O 1
ATOM 707 N N . LEU A 1 89 ? 12.524 -6.073 3.450 1.00 86.69 89 LEU A N 1
ATOM 708 C CA . LEU A 1 89 ? 13.874 -6.305 2.929 1.00 86.69 89 LEU A CA 1
ATOM 709 C C . LEU A 1 89 ? 14.139 -5.341 1.763 1.00 86.69 89 LEU A C 1
ATOM 711 O O . LEU A 1 89 ? 13.195 -4.917 1.107 1.00 86.69 89 LEU A O 1
ATOM 715 N N . GLY A 1 90 ? 15.408 -4.993 1.542 1.00 89.88 90 GLY A N 1
ATOM 716 C CA . GLY A 1 90 ? 15.816 -4.087 0.464 1.00 89.88 90 GLY A CA 1
ATOM 717 C C . GLY A 1 90 ? 15.566 -2.605 0.743 1.00 89.88 90 GLY A C 1
ATOM 718 O O . GLY A 1 90 ? 15.387 -2.188 1.890 1.00 89.88 90 GLY A O 1
ATOM 719 N N . ASN A 1 91 ? 15.606 -1.791 -0.319 1.00 94.19 91 ASN A N 1
ATOM 720 C CA . ASN A 1 91 ? 15.239 -0.379 -0.222 1.00 94.19 91 ASN A CA 1
ATOM 721 C C . ASN A 1 91 ? 13.719 -0.254 -0.295 1.00 94.19 91 ASN A C 1
ATOM 723 O O . ASN A 1 91 ? 13.095 -0.787 -1.214 1.00 94.19 91 ASN A O 1
ATOM 727 N N . ILE A 1 92 ? 13.141 0.490 0.644 1.00 97.06 92 ILE A N 1
ATOM 728 C CA . ILE A 1 92 ? 11.717 0.804 0.632 1.00 97.06 92 ILE A CA 1
ATOM 729 C C . ILE A 1 92 ? 11.511 2.021 -0.267 1.00 97.06 92 ILE A C 1
ATOM 731 O O . ILE A 1 92 ? 12.277 2.989 -0.229 1.00 97.06 92 ILE A O 1
ATOM 735 N N . ARG A 1 93 ? 10.470 1.946 -1.085 1.00 97.12 93 ARG A N 1
ATOM 736 C CA . ARG A 1 93 ? 10.059 2.964 -2.040 1.00 97.12 93 ARG A CA 1
ATOM 737 C C . ARG A 1 93 ? 8.691 3.492 -1.648 1.00 97.12 93 ARG A C 1
ATOM 739 O O . ARG A 1 93 ? 7.813 2.701 -1.300 1.00 97.12 93 ARG A O 1
ATOM 746 N N . MET A 1 94 ? 8.515 4.805 -1.719 1.00 96.94 94 MET A N 1
ATOM 747 C CA . MET A 1 94 ? 7.224 5.463 -1.543 1.00 96.94 94 MET A CA 1
ATOM 748 C C . MET A 1 94 ? 6.958 6.393 -2.724 1.00 96.94 94 MET A C 1
ATOM 750 O O . MET A 1 94 ? 7.874 7.061 -3.190 1.00 96.94 94 MET A O 1
ATOM 754 N N . LEU A 1 95 ? 5.721 6.433 -3.213 1.00 95.75 95 LEU A N 1
ATOM 755 C CA . LEU A 1 95 ? 5.311 7.320 -4.304 1.00 95.75 95 LEU A CA 1
ATOM 756 C C . LEU A 1 95 ? 3.895 7.863 -4.096 1.00 95.75 95 LEU A C 1
ATOM 758 O O . LEU A 1 95 ? 3.085 7.275 -3.374 1.00 95.75 95 LEU A O 1
ATOM 762 N N . ALA A 1 96 ? 3.599 8.973 -4.766 1.00 95.81 96 ALA A N 1
ATOM 763 C CA . ALA A 1 96 ? 2.234 9.402 -5.053 1.00 95.81 96 ALA A CA 1
ATOM 764 C C . ALA A 1 96 ? 1.700 8.544 -6.208 1.00 95.81 96 ALA A C 1
ATOM 766 O O . ALA A 1 96 ? 2.076 8.764 -7.347 1.00 95.81 96 ALA A O 1
ATOM 767 N N . ASP A 1 97 ? 0.913 7.511 -5.948 1.00 94.69 97 ASP A N 1
ATOM 768 C CA . ASP A 1 97 ? 0.364 6.655 -6.995 1.00 94.69 97 ASP A CA 1
ATOM 769 C C . ASP A 1 97 ? -0.837 7.318 -7.686 1.00 94.69 97 ASP A C 1
ATOM 771 O O . ASP A 1 97 ? -1.929 7.412 -7.125 1.00 94.69 97 ASP A O 1
ATOM 775 N N . TRP A 1 98 ? -0.609 7.734 -8.930 1.00 93.62 98 TRP A N 1
ATOM 776 C CA . TRP A 1 98 ? -1.586 8.346 -9.830 1.00 93.62 98 TRP A CA 1
ATOM 777 C C . TRP A 1 98 ? -2.311 7.320 -10.718 1.00 93.62 98 TRP A C 1
ATOM 779 O O . TRP A 1 98 ? -3.039 7.721 -11.624 1.00 93.62 98 TRP A O 1
ATOM 789 N N . HIS A 1 99 ? -2.140 6.008 -10.493 1.00 91.75 99 HIS A N 1
ATOM 790 C CA . HIS A 1 99 ? -2.713 4.926 -11.313 1.00 91.75 99 HIS A CA 1
ATOM 791 C C . HIS A 1 99 ? -4.198 5.117 -11.653 1.00 91.75 99 HIS A C 1
ATOM 793 O O . HIS A 1 99 ? -4.612 4.824 -12.776 1.00 91.75 99 HIS A O 1
ATOM 799 N N . GLU A 1 100 ? -4.977 5.631 -10.699 1.00 91.12 100 GLU A N 1
ATOM 800 C CA . GLU A 1 100 ? -6.431 5.829 -10.810 1.00 91.12 100 GLU A CA 1
ATOM 801 C C . GLU A 1 100 ? -6.838 7.228 -11.292 1.00 91.12 100 GLU A C 1
ATOM 803 O O . GLU A 1 100 ? -8.021 7.461 -11.528 1.00 91.12 100 GLU A O 1
ATOM 808 N N . HIS A 1 101 ? -5.873 8.134 -11.467 1.00 87.75 101 HIS A N 1
ATOM 809 C CA . HIS A 1 101 ? -6.089 9.503 -11.936 1.00 87.75 101 HIS A CA 1
ATOM 810 C C . HIS A 1 101 ? -5.501 9.717 -13.343 1.00 87.75 101 HIS A C 1
ATOM 812 O O . HIS A 1 101 ? -6.250 9.871 -14.302 1.00 87.75 101 HIS A O 1
ATOM 818 N N . ASP A 1 102 ? -4.172 9.639 -13.490 1.00 83.75 102 ASP A N 1
ATOM 819 C CA . ASP A 1 102 ? -3.444 9.895 -14.751 1.00 83.75 102 ASP A CA 1
ATOM 820 C C . ASP A 1 102 ? -2.521 8.733 -15.183 1.00 83.75 102 ASP A C 1
ATOM 822 O O . ASP A 1 102 ? -1.752 8.854 -16.141 1.00 83.75 102 ASP A O 1
ATOM 826 N N . GLY A 1 103 ? -2.561 7.598 -14.478 1.00 78.81 103 GLY A N 1
ATOM 827 C CA . GLY A 1 103 ? -1.615 6.491 -14.656 1.00 78.81 103 GLY A CA 1
ATOM 828 C C . GLY A 1 103 ? -0.315 6.679 -13.858 1.00 78.81 103 GLY A C 1
ATOM 829 O O . GLY A 1 103 ? -0.218 7.526 -12.978 1.00 78.81 103 GLY A O 1
ATOM 830 N N . TYR A 1 104 ? 0.718 5.873 -14.122 1.00 68.94 104 TYR A N 1
ATOM 831 C CA . TYR A 1 104 ? 1.982 5.934 -13.370 1.00 68.94 104 TYR A CA 1
ATOM 832 C C . TYR A 1 104 ? 2.832 7.135 -13.805 1.00 68.94 104 TYR A C 1
ATOM 834 O O . TYR A 1 104 ? 3.603 7.043 -14.755 1.00 68.94 104 TYR A O 1
ATOM 842 N N . VAL A 1 105 ? 2.696 8.272 -13.122 1.00 72.31 105 VAL A N 1
ATOM 843 C CA . VAL A 1 105 ? 3.361 9.530 -13.522 1.00 72.31 105 VAL A CA 1
ATOM 844 C C . VAL A 1 105 ? 4.308 10.099 -12.466 1.00 72.31 105 VAL A C 1
ATOM 846 O O . VAL A 1 105 ? 4.823 11.201 -12.648 1.00 72.31 105 VAL A O 1
ATOM 849 N N . SER A 1 106 ? 4.540 9.365 -11.373 1.00 83.12 106 SER A N 1
ATOM 850 C CA . SER A 1 106 ? 5.429 9.776 -10.283 1.00 83.12 106 SER A CA 1
ATOM 851 C C . SER A 1 106 ? 6.596 8.806 -10.082 1.00 83.12 106 SER A C 1
ATOM 853 O O . SER A 1 106 ? 6.472 7.588 -10.242 1.00 83.12 106 SER A O 1
ATOM 855 N N . ILE A 1 107 ? 7.751 9.374 -9.730 1.00 89.50 107 ILE A N 1
ATOM 856 C CA . ILE A 1 107 ? 8.951 8.629 -9.363 1.00 89.50 107 ILE A CA 1
ATOM 857 C C . ILE A 1 107 ? 8.812 8.266 -7.891 1.00 89.50 107 ILE A C 1
ATOM 859 O O . ILE A 1 107 ? 8.382 9.092 -7.085 1.00 89.50 107 ILE A O 1
ATOM 863 N N . SER A 1 108 ? 9.208 7.050 -7.522 1.00 93.69 108 SER A N 1
ATOM 864 C CA . SER A 1 108 ? 9.320 6.710 -6.111 1.00 93.69 108 SER A CA 1
ATOM 865 C C . SER A 1 108 ? 10.577 7.271 -5.458 1.00 93.69 108 SER A C 1
ATOM 867 O O . SER A 1 108 ? 11.707 7.110 -5.938 1.00 93.69 108 SER A O 1
ATOM 869 N N . ASP A 1 109 ? 10.377 7.828 -4.273 1.00 95.19 109 ASP A N 1
ATOM 870 C CA . ASP A 1 109 ? 11.442 8.206 -3.366 1.00 95.19 109 ASP A CA 1
ATOM 871 C C . ASP A 1 109 ? 11.851 7.021 -2.498 1.00 95.19 109 ASP A C 1
ATOM 873 O O . ASP A 1 109 ? 11.044 6.169 -2.109 1.00 95.19 109 ASP A O 1
ATOM 877 N N . LYS A 1 110 ? 13.142 6.965 -2.168 1.00 96.38 110 LYS A N 1
ATOM 878 C CA . LYS A 1 110 ? 13.637 6.019 -1.169 1.00 96.38 110 LYS A CA 1
ATOM 879 C C . LYS A 1 110 ? 13.275 6.520 0.220 1.00 96.38 110 LYS A C 1
ATOM 881 O O . LYS A 1 110 ? 13.581 7.656 0.568 1.00 96.38 110 LYS A O 1
ATOM 886 N N . ILE A 1 111 ? 12.722 5.632 1.032 1.00 96.81 111 ILE A N 1
ATOM 887 C CA . ILE A 1 111 ? 12.480 5.863 2.452 1.00 96.81 111 ILE A CA 1
ATOM 888 C C . ILE A 1 111 ? 13.186 4.765 3.245 1.00 96.81 111 ILE A C 1
ATOM 890 O O . ILE A 1 111 ? 13.188 3.600 2.853 1.00 96.81 111 ILE A O 1
ATOM 894 N N . ASP A 1 112 ? 13.844 5.111 4.347 1.00 95.06 112 ASP A N 1
ATOM 895 C CA . ASP A 1 112 ? 14.367 4.0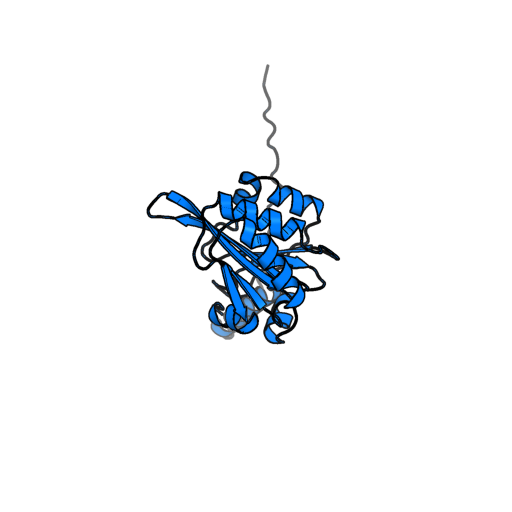84 5.244 1.00 95.06 112 ASP A CA 1
ATOM 896 C C . ASP A 1 112 ? 13.269 3.556 6.175 1.00 95.06 112 ASP A C 1
ATOM 898 O O . ASP A 1 112 ? 12.218 4.168 6.386 1.00 95.06 112 ASP A O 1
ATOM 902 N N . LYS A 1 113 ? 13.525 2.386 6.762 1.00 94.31 113 LYS A N 1
ATOM 903 C CA . LYS A 1 113 ? 12.569 1.717 7.644 1.00 94.31 113 LYS A CA 1
ATOM 904 C C . LYS A 1 113 ? 12.196 2.561 8.867 1.00 94.31 113 LYS A C 1
ATOM 906 O O . LYS A 1 113 ? 11.048 2.509 9.292 1.00 94.31 113 LYS A O 1
ATOM 911 N N . THR A 1 114 ? 13.128 3.319 9.440 1.00 94.75 114 THR A N 1
ATOM 912 C CA . THR A 1 114 ? 12.863 4.144 10.629 1.00 94.75 114 THR A CA 1
ATOM 913 C C . THR A 1 114 ? 11.902 5.277 10.290 1.00 94.75 114 THR A C 1
ATOM 915 O O . THR A 1 114 ? 10.934 5.501 11.017 1.00 94.75 114 THR A O 1
ATOM 918 N N . ASN A 1 115 ? 12.125 5.945 9.160 1.00 95.88 115 ASN A N 1
ATOM 919 C CA . ASN A 1 115 ? 11.252 6.999 8.662 1.00 95.88 115 ASN A CA 1
ATOM 920 C C . ASN A 1 115 ? 9.866 6.462 8.295 1.00 95.88 115 ASN A C 1
ATOM 922 O O . ASN A 1 115 ? 8.867 7.068 8.677 1.00 95.88 115 ASN A O 1
ATOM 926 N N . LEU A 1 116 ? 9.782 5.284 7.666 1.00 96.44 116 LEU A N 1
ATOM 927 C CA . LEU A 1 116 ? 8.494 4.639 7.404 1.00 96.44 116 LEU A CA 1
ATOM 928 C C . LEU A 1 116 ? 7.738 4.309 8.698 1.00 96.44 116 LEU A C 1
ATOM 930 O O . LEU A 1 116 ? 6.553 4.606 8.810 1.00 96.44 116 LEU A O 1
ATOM 934 N N . LEU A 1 117 ? 8.407 3.714 9.688 1.00 94.06 117 LEU A N 1
ATOM 935 C CA . LEU A 1 117 ? 7.777 3.390 10.972 1.00 94.06 117 LEU A CA 1
ATOM 936 C C . LEU A 1 117 ? 7.358 4.648 11.741 1.00 94.06 117 LEU A C 1
ATOM 938 O O . LEU A 1 117 ? 6.337 4.636 12.420 1.00 94.06 117 LEU A O 1
ATOM 942 N N . THR A 1 118 ? 8.112 5.740 11.609 1.00 95.56 118 THR A N 1
ATOM 943 C CA . THR A 1 118 ? 7.745 7.042 12.182 1.00 95.56 118 THR A CA 1
ATOM 944 C C . THR A 1 118 ? 6.488 7.591 11.514 1.00 95.56 118 THR A C 1
ATOM 946 O O . THR A 1 118 ? 5.565 8.004 12.214 1.00 95.56 118 THR A O 1
ATOM 949 N N . LEU A 1 119 ? 6.409 7.514 10.182 1.00 95.31 119 LEU A N 1
ATOM 950 C CA . LEU A 1 119 ? 5.250 7.938 9.394 1.00 95.31 119 LEU A CA 1
ATOM 951 C C . LEU A 1 119 ? 3.967 7.232 9.851 1.00 95.31 119 LEU A C 1
ATOM 953 O O . LEU A 1 119 ? 2.926 7.869 9.956 1.00 95.31 119 LEU A O 1
ATOM 957 N N . ILE A 1 120 ? 4.047 5.948 10.209 1.00 95.88 120 ILE A N 1
ATOM 958 C CA . ILE A 1 120 ? 2.878 5.182 10.669 1.00 95.88 120 ILE A CA 1
ATOM 959 C C . ILE A 1 120 ? 2.709 5.099 12.187 1.00 95.88 120 ILE A C 1
ATOM 961 O O . ILE A 1 120 ? 1.820 4.404 12.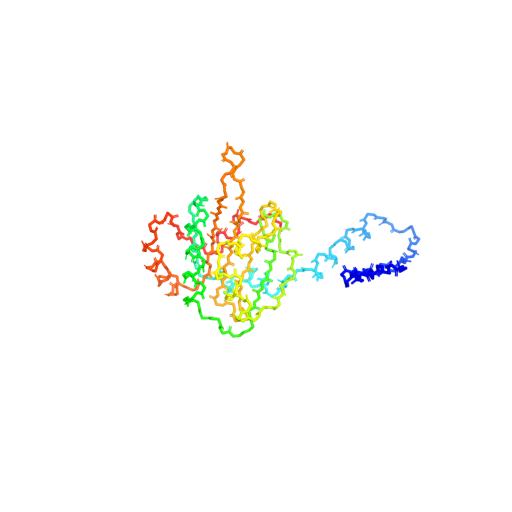671 1.00 95.88 120 ILE A O 1
ATOM 965 N N . SER A 1 121 ? 3.541 5.794 12.960 1.00 96.06 121 SER A N 1
ATOM 966 C CA . SER A 1 121 ? 3.538 5.684 14.425 1.00 96.06 121 SER A CA 1
ATOM 967 C C . SER A 1 121 ? 2.316 6.317 15.096 1.00 96.06 121 SER A C 1
ATOM 969 O O . SER A 1 121 ? 2.001 5.979 16.237 1.00 96.06 121 SER A O 1
ATOM 971 N N . SER A 1 122 ? 1.618 7.226 14.408 1.00 97.75 122 SER A N 1
ATOM 972 C CA . SER A 1 122 ? 0.457 7.935 14.946 1.00 97.75 122 SER A CA 1
ATOM 973 C C . SER A 1 122 ? -0.571 8.256 13.863 1.00 97.75 122 SER A C 1
ATOM 975 O O . SER A 1 122 ? -0.215 8.430 12.698 1.00 97.75 122 SER A O 1
ATOM 977 N N . ASN A 1 123 ? -1.838 8.407 14.259 1.00 98.12 123 ASN A N 1
ATOM 978 C CA . ASN A 1 123 ? -2.911 8.814 13.347 1.00 98.12 123 ASN A CA 1
ATOM 979 C C . ASN A 1 123 ? -2.604 10.172 12.694 1.00 98.12 123 ASN A C 1
ATOM 981 O O . ASN A 1 123 ? -2.876 10.356 11.515 1.00 98.12 123 ASN A O 1
ATOM 985 N N . GLN A 1 124 ? -1.980 11.105 13.426 1.00 98.00 124 GLN A N 1
ATOM 986 C CA . GLN A 1 124 ? -1.583 12.403 12.875 1.00 98.00 124 GLN A CA 1
ATOM 987 C C . GLN A 1 124 ? -0.540 12.244 11.763 1.00 98.00 124 GLN A C 1
ATOM 989 O O . GLN A 1 124 ? -0.713 12.801 10.685 1.00 98.00 124 GLN A O 1
ATOM 994 N N . SER A 1 125 ? 0.504 11.447 11.996 1.00 97.69 125 SER A N 1
ATOM 995 C CA . SER A 1 125 ? 1.561 11.210 11.005 1.00 97.69 125 SER A CA 1
ATOM 996 C C . SER A 1 125 ? 1.034 10.496 9.753 1.00 97.69 125 SER A C 1
ATOM 998 O O . SER A 1 125 ? 1.427 10.849 8.645 1.00 97.69 125 SER A O 1
ATOM 1000 N N . ILE A 1 126 ? 0.092 9.558 9.915 1.00 97.94 126 ILE A N 1
ATOM 1001 C CA . ILE A 1 126 ? -0.602 8.893 8.798 1.00 97.94 126 ILE A CA 1
ATOM 1002 C C . ILE A 1 126 ? -1.495 9.885 8.039 1.00 97.94 126 ILE A C 1
ATOM 1004 O O . ILE A 1 126 ? -1.566 9.859 6.815 1.00 97.94 126 ILE A O 1
ATOM 1008 N N . TYR A 1 127 ? -2.188 10.780 8.743 1.00 97.81 127 TYR A N 1
ATOM 1009 C CA . TYR A 1 127 ? -3.024 11.792 8.099 1.00 97.81 127 TYR A CA 1
ATOM 1010 C C . TYR A 1 127 ? -2.176 12.764 7.275 1.00 97.81 127 TYR A C 1
ATOM 1012 O O . TYR A 1 127 ? -2.509 13.061 6.128 1.00 97.81 127 TYR A O 1
ATOM 1020 N N . GLU A 1 128 ? -1.076 13.248 7.850 1.00 97.12 128 GLU A N 1
ATOM 1021 C CA . GLU A 1 128 ? -0.125 14.164 7.212 1.00 97.12 128 GLU A CA 1
ATOM 1022 C C . GLU A 1 128 ? 0.607 13.533 6.027 1.00 97.12 128 GLU A C 1
ATOM 1024 O O . GLU A 1 128 ? 1.043 14.254 5.133 1.00 97.12 128 GLU A O 1
ATOM 1029 N N . SER A 1 129 ? 0.715 12.203 5.981 1.00 96.06 129 SER A N 1
ATOM 1030 C CA . SER A 1 129 ? 1.379 11.515 4.880 1.00 96.06 129 SER A CA 1
ATOM 1031 C C . SER A 1 129 ? 0.535 11.405 3.617 1.00 96.06 129 SER A C 1
ATOM 1033 O O . SER A 1 129 ? 1.072 10.946 2.613 1.00 96.06 129 SER A O 1
ATOM 1035 N N . ARG A 1 130 ? -0.749 11.789 3.615 1.00 95.62 130 ARG A N 1
ATOM 1036 C CA . ARG A 1 130 ? -1.599 11.732 2.409 1.00 95.62 130 ARG A CA 1
ATOM 1037 C C . ARG A 1 130 ? -1.055 12.604 1.271 1.00 95.62 130 ARG A C 1
ATOM 1039 O O . ARG A 1 130 ? -0.225 13.484 1.492 1.00 95.62 130 ARG A O 1
ATOM 1046 N N . ASP A 1 131 ? -1.502 12.351 0.043 1.00 92.81 131 ASP A N 1
ATOM 1047 C CA . ASP A 1 131 ? -1.148 13.209 -1.097 1.00 92.81 131 ASP A CA 1
ATOM 1048 C C . ASP A 1 131 ? -1.919 14.530 -1.087 1.00 92.81 131 ASP A C 1
ATOM 1050 O O . ASP A 1 131 ? -1.324 15.597 -1.209 1.00 92.81 131 ASP A O 1
ATOM 1054 N N . GLY A 1 132 ? -3.215 14.455 -0.785 1.00 88.94 132 GLY A N 1
ATOM 1055 C CA . GLY A 1 132 ? -4.094 15.619 -0.698 1.00 88.94 132 GLY A CA 1
ATOM 1056 C C . GLY A 1 132 ? -4.799 15.948 -2.011 1.00 88.94 132 GLY A C 1
ATOM 1057 O O . GLY A 1 132 ? -5.727 16.750 -1.975 1.00 88.94 132 GLY A O 1
ATOM 1058 N N . ASP A 1 133 ? -4.401 15.313 -3.114 1.00 90.50 133 ASP A N 1
ATOM 1059 C CA . ASP A 1 133 ? -5.122 15.340 -4.385 1.00 90.50 133 ASP A CA 1
ATOM 1060 C C . ASP A 1 133 ? -6.133 14.184 -4.485 1.00 90.50 133 ASP A C 1
ATOM 1062 O O . ASP A 1 133 ? -6.016 13.159 -3.798 1.00 90.50 133 ASP A O 1
ATOM 1066 N N . ASP A 1 134 ? -7.154 14.364 -5.318 1.00 89.25 134 ASP A N 1
ATOM 1067 C CA . ASP A 1 134 ? -8.213 13.382 -5.499 1.00 89.25 134 ASP A CA 1
ATOM 1068 C C . ASP A 1 134 ? -7.707 12.163 -6.279 1.00 89.25 134 ASP A C 1
ATOM 1070 O O . ASP A 1 134 ? -6.959 12.277 -7.245 1.00 89.25 134 ASP A O 1
ATOM 1074 N N . LEU A 1 135 ? -8.102 10.968 -5.835 1.00 88.31 135 LEU A N 1
ATOM 1075 C CA . LEU A 1 135 ? -7.688 9.677 -6.404 1.00 88.31 135 LEU A CA 1
ATOM 1076 C C . LEU A 1 135 ? -6.168 9.403 -6.446 1.00 88.31 135 LEU A C 1
ATOM 1078 O O . LEU A 1 135 ? -5.754 8.365 -6.968 1.00 88.31 135 LEU A O 1
ATOM 1082 N N . VAL A 1 136 ? -5.331 10.256 -5.847 1.00 95.06 136 VAL A N 1
ATOM 1083 C CA . VAL A 1 136 ? -3.889 10.008 -5.719 1.00 95.06 136 VAL A CA 1
ATOM 1084 C C . VAL A 1 136 ? -3.610 9.258 -4.422 1.00 95.06 136 VAL A C 1
ATOM 1086 O O . VAL A 1 136 ? -3.726 9.780 -3.309 1.00 95.06 136 VAL A O 1
ATOM 1089 N N . ARG A 1 137 ? -3.232 7.986 -4.557 1.00 97.06 137 ARG A N 1
ATOM 1090 C CA . ARG A 1 137 ? -2.970 7.098 -3.415 1.00 97.06 137 ARG A CA 1
ATOM 1091 C C . ARG A 1 137 ? -1.517 7.241 -2.971 1.00 97.06 137 ARG A C 1
ATOM 1093 O O . ARG A 1 137 ? -0.638 7.600 -3.743 1.00 97.06 137 ARG A O 1
ATOM 1100 N N . ARG A 1 138 ? -1.203 6.899 -1.727 1.00 97.50 138 ARG A N 1
ATOM 1101 C CA . ARG A 1 138 ? 0.185 6.690 -1.297 1.00 97.50 138 ARG A CA 1
ATOM 1102 C C . ARG A 1 138 ? 0.567 5.240 -1.516 1.00 97.50 138 ARG A C 1
ATOM 1104 O O . ARG A 1 138 ? -0.002 4.358 -0.882 1.00 97.50 138 ARG A O 1
ATOM 1111 N N . GLY A 1 139 ? 1.526 5.010 -2.408 1.00 97.19 139 GLY A N 1
ATOM 1112 C CA . GLY A 1 139 ? 2.064 3.690 -2.711 1.00 97.19 139 GLY A CA 1
ATOM 1113 C C . GLY A 1 139 ? 3.338 3.399 -1.918 1.00 97.19 139 GLY A C 1
ATOM 1114 O O . GLY A 1 139 ? 4.197 4.268 -1.799 1.00 97.19 139 GLY A O 1
ATOM 1115 N N . ILE A 1 140 ? 3.483 2.177 -1.406 1.00 97.94 140 ILE A N 1
ATOM 1116 C CA . ILE A 1 140 ? 4.673 1.684 -0.703 1.00 97.94 140 ILE A CA 1
ATOM 1117 C C . ILE A 1 140 ? 5.031 0.299 -1.237 1.00 97.94 140 ILE A C 1
ATOM 1119 O O . ILE A 1 140 ? 4.193 -0.605 -1.255 1.00 97.94 140 ILE A O 1
ATOM 1123 N N . TYR A 1 141 ? 6.289 0.111 -1.624 1.00 97.50 141 TYR A N 1
ATOM 1124 C CA . TYR A 1 141 ? 6.819 -1.179 -2.060 1.00 97.50 141 TYR A CA 1
ATOM 1125 C C . TYR A 1 141 ? 8.322 -1.297 -1.738 1.00 97.50 141 TYR A C 1
ATOM 1127 O O . TYR A 1 141 ? 8.906 -0.427 -1.092 1.00 97.50 141 TYR A O 1
ATOM 1135 N N . THR A 1 142 ? 8.954 -2.401 -2.134 1.00 96.81 142 THR A N 1
ATOM 1136 C CA . THR A 1 142 ? 10.403 -2.648 -1.972 1.00 96.81 142 THR A CA 1
ATOM 1137 C C . THR A 1 142 ? 11.046 -2.949 -3.321 1.00 96.81 142 THR A C 1
ATOM 1139 O O . THR A 1 142 ? 10.358 -3.436 -4.215 1.00 96.81 142 THR A O 1
ATOM 1142 N N . ASP A 1 143 ? 12.353 -2.722 -3.484 1.00 94.56 143 ASP A N 1
ATOM 1143 C CA . ASP A 1 143 ? 13.075 -3.037 -4.736 1.00 94.56 143 ASP A CA 1
ATOM 1144 C C . ASP A 1 143 ? 12.945 -4.530 -5.157 1.00 94.56 143 ASP A C 1
ATOM 1146 O O . ASP A 1 143 ? 13.167 -4.885 -6.315 1.00 94.56 143 ASP A O 1
ATOM 1150 N N . GLU A 1 144 ? 12.564 -5.424 -4.240 1.00 95.75 144 GLU A N 1
ATOM 1151 C CA . GLU A 1 144 ? 12.270 -6.839 -4.487 1.00 95.75 144 GLU A CA 1
ATOM 1152 C C . GLU A 1 144 ? 10.850 -7.099 -5.016 1.00 95.75 144 GLU A C 1
ATOM 1154 O O . GLU A 1 144 ? 10.564 -8.213 -5.461 1.00 95.75 144 GLU A O 1
ATOM 1159 N N . PHE A 1 145 ? 9.960 -6.104 -4.969 1.00 95.94 145 PHE A N 1
ATOM 1160 C CA . PHE A 1 145 ? 8.585 -6.151 -5.479 1.00 95.94 145 PHE A CA 1
ATOM 1161 C C . PHE A 1 145 ? 7.736 -7.300 -4.914 1.00 95.94 145 PHE A C 1
ATOM 1163 O O . PHE A 1 145 ? 6.908 -7.885 -5.610 1.00 95.94 145 PHE A O 1
ATOM 1170 N N . ARG A 1 146 ? 7.941 -7.641 -3.636 1.00 96.00 146 ARG A N 1
ATOM 1171 C CA . ARG A 1 146 ? 7.175 -8.701 -2.951 1.00 96.00 146 ARG A CA 1
ATOM 1172 C C . ARG A 1 146 ? 5.763 -8.281 -2.563 1.00 96.00 146 ARG A C 1
ATOM 1174 O O . ARG A 1 146 ? 4.907 -9.134 -2.362 1.00 96.00 146 ARG A O 1
ATOM 1181 N N . PHE A 1 147 ? 5.547 -6.981 -2.417 1.00 97.94 147 PHE A N 1
ATOM 1182 C CA . PHE A 1 147 ? 4.246 -6.410 -2.129 1.00 97.94 147 PHE A CA 1
ATOM 1183 C C . PHE A 1 147 ? 4.122 -5.032 -2.770 1.00 97.94 147 PHE A C 1
ATOM 1185 O O . PHE A 1 147 ? 5.133 -4.396 -3.078 1.00 97.94 147 PHE A O 1
ATOM 1192 N N . TYR A 1 148 ? 2.886 -4.566 -2.901 1.00 98.06 148 TYR A N 1
ATOM 1193 C CA . TYR A 1 148 ? 2.564 -3.167 -3.129 1.00 98.06 148 TYR A CA 1
ATOM 1194 C C . TYR A 1 148 ? 1.367 -2.787 -2.268 1.00 98.06 148 TYR A C 1
ATOM 1196 O O . TYR A 1 148 ? 0.284 -3.338 -2.440 1.00 98.06 148 TYR A O 1
ATOM 1204 N N . LEU A 1 149 ? 1.599 -1.903 -1.301 1.00 98.44 149 LEU A N 1
ATOM 1205 C CA . LEU A 1 149 ? 0.571 -1.332 -0.441 1.00 98.44 149 LEU A CA 1
ATOM 1206 C C . LEU A 1 149 ? 0.189 0.031 -0.999 1.00 98.44 149 LEU A C 1
ATOM 1208 O O . LEU A 1 149 ? 1.067 0.865 -1.209 1.00 98.44 149 LEU A O 1
ATOM 1212 N N . ARG A 1 150 ? -1.103 0.280 -1.163 1.00 98.19 150 ARG A N 1
ATOM 1213 C CA . ARG A 1 150 ? -1.639 1.599 -1.465 1.00 98.19 150 ARG A CA 1
ATOM 1214 C C . ARG A 1 150 ? -2.666 1.986 -0.428 1.00 98.19 150 ARG A C 1
ATOM 1216 O O . ARG A 1 150 ? -3.437 1.142 0.018 1.00 98.19 150 ARG A O 1
ATOM 1223 N N . TYR A 1 151 ? -2.702 3.257 -0.062 1.00 98.38 151 TYR A N 1
ATOM 1224 C CA . TYR A 1 151 ? -3.764 3.796 0.778 1.00 98.38 151 TYR A CA 1
ATOM 1225 C C . TYR A 1 151 ? -4.162 5.189 0.326 1.00 98.38 151 TYR A C 1
ATOM 1227 O O . TYR A 1 151 ? -3.341 5.943 -0.197 1.00 98.38 151 TYR A O 1
ATOM 1235 N N . TYR A 1 152 ? -5.427 5.523 0.527 1.00 98.12 152 TYR A N 1
ATOM 1236 C CA . TYR A 1 152 ? -5.973 6.838 0.233 1.00 98.12 152 TYR A CA 1
ATOM 1237 C C . TYR A 1 152 ? -6.742 7.333 1.451 1.00 98.12 152 TYR A C 1
ATOM 1239 O O . TYR A 1 152 ? -7.427 6.565 2.123 1.00 98.12 152 TYR A O 1
ATOM 1247 N N . ILE A 1 153 ? -6.560 8.611 1.771 1.00 98.06 153 ILE A N 1
ATOM 1248 C CA . ILE A 1 153 ? -7.172 9.275 2.920 1.00 98.06 153 ILE A CA 1
ATOM 1249 C C . ILE A 1 153 ? -7.860 10.516 2.387 1.00 98.06 153 ILE A C 1
ATOM 1251 O O . ILE A 1 153 ? -7.221 11.344 1.737 1.00 98.06 153 ILE A O 1
ATOM 1255 N N . THR A 1 154 ? -9.138 10.653 2.705 1.00 97.00 154 THR A N 1
ATOM 1256 C CA . THR A 1 154 ? -9.966 11.772 2.268 1.00 97.00 154 THR A CA 1
ATOM 1257 C C . THR A 1 154 ? -10.922 12.199 3.372 1.00 97.00 154 THR A C 1
ATOM 1259 O O . THR A 1 154 ? -10.995 11.578 4.436 1.00 97.00 154 THR A O 1
ATOM 1262 N N . THR A 1 155 ? -11.646 13.280 3.122 1.00 96.69 155 THR A N 1
ATOM 1263 C CA . THR A 1 155 ? -12.714 13.762 3.990 1.00 96.69 155 THR A CA 1
ATOM 1264 C C . THR A 1 155 ? -14.029 13.571 3.256 1.00 96.69 155 THR A C 1
ATOM 1266 O O . THR A 1 155 ? -14.196 14.070 2.148 1.00 96.69 155 THR A O 1
ATOM 1269 N N . ASN A 1 156 ? -14.969 12.858 3.868 1.00 93.62 156 ASN A N 1
ATOM 1270 C CA . ASN A 1 156 ? -16.310 12.722 3.320 1.00 93.62 156 ASN A CA 1
ATOM 1271 C C . ASN A 1 156 ? -17.008 14.095 3.328 1.00 93.62 156 ASN A C 1
ATOM 1273 O O . ASN A 1 156 ? -17.183 14.705 4.383 1.00 93.62 156 ASN A O 1
ATOM 1277 N N . GLU A 1 157 ? -17.406 14.572 2.148 1.00 92.50 157 GLU A N 1
ATOM 1278 C CA . GLU A 1 157 ? -18.011 15.896 1.961 1.00 92.50 157 GLU A CA 1
ATOM 1279 C C . GLU A 1 157 ? -19.358 16.060 2.682 1.00 92.50 157 GLU A C 1
ATOM 1281 O O . GLU A 1 157 ? -19.726 17.172 3.052 1.00 92.50 157 GLU A O 1
ATOM 1286 N N . GLU A 1 158 ? -20.101 14.972 2.908 1.00 93.75 158 GLU A N 1
ATOM 1287 C CA . GLU A 1 158 ? -21.437 15.030 3.510 1.00 93.75 158 GLU A CA 1
ATOM 1288 C C . GLU A 1 158 ? -21.396 15.253 5.026 1.00 93.75 158 GLU A C 1
ATOM 1290 O O . GLU A 1 158 ? -22.299 15.879 5.585 1.00 93.75 158 GLU A O 1
ATOM 1295 N N . ASN A 1 159 ? -20.387 14.706 5.709 1.00 95.25 159 ASN A N 1
ATOM 1296 C CA . ASN A 1 159 ? -20.328 14.677 7.174 1.00 95.25 159 ASN A CA 1
ATOM 1297 C C . ASN A 1 159 ? -18.998 15.171 7.766 1.00 95.25 159 ASN A C 1
ATOM 1299 O O . ASN A 1 159 ? -18.816 15.087 8.981 1.00 95.25 159 ASN A O 1
ATOM 1303 N N . GLU A 1 160 ? -18.086 15.655 6.920 1.00 95.75 160 GLU A N 1
ATOM 1304 C CA . GLU A 1 160 ? -16.753 16.158 7.272 1.00 95.75 160 GLU A CA 1
ATOM 1305 C C . GLU A 1 160 ? -15.874 15.143 8.032 1.00 95.75 160 GLU A C 1
ATOM 1307 O O . GLU A 1 160 ? -14.888 15.512 8.675 1.00 95.75 160 GLU A O 1
ATOM 1312 N N . GLN A 1 161 ? -16.201 13.847 7.976 1.00 97.12 161 GLN A N 1
ATOM 1313 C CA . GLN A 1 161 ? -15.417 12.809 8.640 1.00 97.12 161 GLN A CA 1
ATOM 1314 C C . GLN A 1 161 ? -14.248 12.365 7.767 1.00 97.12 161 GLN A C 1
ATOM 1316 O O . GLN A 1 161 ? -14.410 12.071 6.583 1.00 97.12 161 GLN A O 1
ATOM 1321 N N . VAL A 1 162 ? -13.072 12.245 8.383 1.00 97.88 162 VAL A N 1
ATOM 1322 C CA . VAL A 1 162 ? -11.909 11.640 7.733 1.00 97.88 162 VAL A CA 1
ATOM 1323 C C . VAL A 1 162 ? -12.144 10.137 7.598 1.00 97.88 162 VAL A C 1
ATOM 1325 O O . VAL A 1 162 ? -12.473 9.438 8.564 1.00 97.88 162 VAL A O 1
ATOM 1328 N N . CYS A 1 163 ? -11.946 9.636 6.391 1.00 97.94 163 CYS A N 1
ATOM 1329 C CA . CYS A 1 163 ? -12.063 8.234 6.035 1.00 97.94 163 CYS A CA 1
ATOM 1330 C C . CYS A 1 163 ? -10.965 7.871 5.035 1.00 97.94 163 CYS A C 1
ATOM 1332 O O . CYS A 1 163 ? -10.147 8.698 4.625 1.00 97.94 163 CYS A O 1
ATOM 1334 N N . GLY A 1 164 ? -10.920 6.605 4.653 1.00 97.81 164 GLY A N 1
ATOM 1335 C CA . GLY A 1 164 ? -10.008 6.177 3.612 1.00 97.81 164 GLY A CA 1
ATOM 1336 C C . GLY A 1 164 ? -10.117 4.698 3.334 1.00 97.81 164 GLY A C 1
ATOM 1337 O O . GLY A 1 164 ? -10.985 4.009 3.860 1.00 97.81 164 GLY A O 1
ATOM 1338 N N . ASP A 1 165 ? -9.230 4.203 2.501 1.00 98.31 165 ASP A N 1
ATOM 1339 C CA . ASP A 1 165 ? -9.175 2.806 2.112 1.00 98.31 165 ASP A CA 1
ATOM 1340 C C . ASP A 1 165 ? -7.723 2.377 1.888 1.00 98.31 165 ASP A C 1
ATOM 1342 O O . ASP A 1 165 ? -6.780 3.176 1.937 1.00 98.31 165 ASP A O 1
ATOM 1346 N N . PHE A 1 166 ? -7.542 1.080 1.675 1.00 98.50 166 PHE A N 1
ATOM 1347 C CA . PHE A 1 166 ? -6.262 0.539 1.262 1.00 98.50 166 PHE A CA 1
ATOM 1348 C C . PHE A 1 166 ? -6.453 -0.640 0.317 1.00 98.50 166 PHE A C 1
ATOM 1350 O O . PHE A 1 166 ? -7.489 -1.315 0.331 1.00 98.50 166 PHE A O 1
ATOM 1357 N N . ASP A 1 167 ? -5.402 -0.917 -0.441 1.00 98.56 167 ASP A N 1
ATOM 1358 C CA . ASP A 1 167 ? -5.203 -2.185 -1.114 1.00 98.56 167 ASP A CA 1
ATOM 1359 C C . ASP A 1 167 ? -3.765 -2.674 -0.947 1.00 98.56 167 ASP A C 1
ATOM 1361 O O . ASP A 1 167 ? -2.825 -1.896 -0.803 1.00 98.56 167 ASP A O 1
ATOM 1365 N N . LEU A 1 168 ? -3.602 -3.989 -0.870 1.00 98.62 168 LEU A N 1
ATOM 1366 C CA . LEU A 1 168 ? -2.318 -4.640 -0.680 1.00 98.62 168 LEU A CA 1
ATOM 1367 C C . LEU A 1 168 ? -2.215 -5.824 -1.627 1.00 98.62 168 LEU A C 1
ATOM 1369 O O . LEU A 1 168 ? -2.922 -6.819 -1.458 1.00 98.62 168 LEU A O 1
ATOM 1373 N N . SER A 1 169 ? -1.310 -5.711 -2.592 1.00 98.50 169 SER A N 1
ATOM 1374 C CA . SER A 1 169 ? -0.992 -6.760 -3.555 1.00 98.50 169 SER A CA 1
ATOM 1375 C C . SER A 1 169 ? 0.266 -7.512 -3.142 1.00 98.50 169 SER A C 1
ATOM 1377 O O . SER A 1 169 ? 1.241 -6.876 -2.742 1.00 98.50 169 SER A O 1
ATOM 1379 N N . MET A 1 170 ? 0.267 -8.842 -3.225 1.00 97.88 170 MET A N 1
ATOM 1380 C CA . MET A 1 170 ? 1.425 -9.712 -2.950 1.00 97.88 170 MET A CA 1
ATOM 1381 C C . MET A 1 170 ? 1.157 -11.142 -3.448 1.00 97.88 170 MET A C 1
ATOM 1383 O O . MET A 1 170 ? 0.112 -11.429 -4.032 1.00 97.88 170 MET A O 1
ATOM 1387 N N . ASP A 1 171 ? 2.097 -12.059 -3.213 1.00 96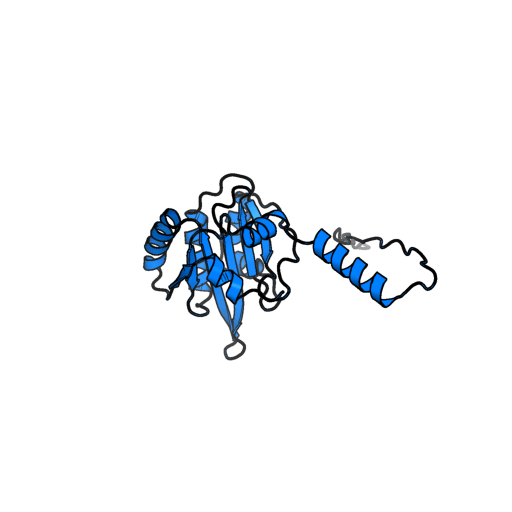.94 171 ASP A N 1
ATOM 1388 C CA . ASP A 1 171 ? 1.901 -13.476 -3.517 1.00 96.94 171 ASP A CA 1
ATOM 1389 C C . ASP A 1 171 ? 0.792 -14.115 -2.656 1.00 96.94 171 ASP A C 1
ATOM 1391 O O . ASP A 1 171 ? 0.551 -13.713 -1.514 1.00 96.94 171 ASP A O 1
ATOM 1395 N N . ASN A 1 172 ? 0.153 -15.162 -3.186 1.00 94.62 172 ASN A N 1
ATOM 1396 C CA . ASN A 1 172 ? -1.016 -15.797 -2.565 1.00 94.62 172 ASN A CA 1
ATOM 1397 C C . ASN A 1 172 ? -0.744 -16.306 -1.135 1.00 94.62 172 ASN A C 1
ATOM 1399 O O . ASN A 1 172 ? -1.605 -16.181 -0.265 1.00 94.62 172 ASN A O 1
ATOM 1403 N N . ASN A 1 173 ? 0.456 -16.843 -0.863 1.00 94.44 173 ASN A N 1
ATOM 1404 C CA . ASN A 1 173 ? 0.786 -17.379 0.463 1.00 94.44 173 ASN A CA 1
ATOM 1405 C C . ASN A 1 173 ? 0.921 -16.263 1.506 1.00 94.44 173 ASN A C 1
ATOM 1407 O O . ASN A 1 173 ? 0.593 -16.456 2.680 1.00 94.44 173 ASN A O 1
ATOM 1411 N N . SER A 1 174 ? 1.453 -15.111 1.098 1.00 96.06 174 SER A N 1
ATOM 1412 C CA . SER A 1 174 ? 1.567 -13.933 1.959 1.00 96.06 174 SER A CA 1
ATOM 1413 C C . SER A 1 174 ? 0.205 -13.259 2.172 1.00 96.06 174 SER A C 1
ATOM 1415 O O . SER A 1 174 ? -0.096 -12.862 3.301 1.00 96.06 174 SER A O 1
ATOM 1417 N N . ILE A 1 175 ? -0.646 -13.216 1.136 1.00 96.44 175 ILE A N 1
ATOM 1418 C CA . ILE A 1 175 ? -2.026 -12.696 1.196 1.00 96.44 175 ILE A CA 1
ATOM 1419 C C . ILE A 1 175 ? -2.850 -13.422 2.261 1.00 96.44 175 ILE A C 1
ATOM 1421 O O . ILE A 1 175 ? -3.483 -12.764 3.084 1.00 96.44 175 ILE A O 1
ATOM 1425 N N . ASP A 1 176 ? -2.804 -14.758 2.300 1.00 96.75 176 ASP A N 1
ATOM 1426 C CA . ASP A 1 176 ? -3.608 -15.543 3.247 1.00 96.75 176 ASP A CA 1
ATOM 1427 C C . ASP A 1 176 ? -3.268 -15.188 4.698 1.00 96.75 176 ASP A C 1
ATOM 1429 O O . ASP A 1 176 ? -4.154 -14.978 5.527 1.00 96.75 176 ASP A O 1
ATOM 1433 N N . LYS A 1 177 ? -1.973 -15.034 4.998 1.00 96.31 177 LYS A N 1
ATOM 1434 C CA . LYS A 1 177 ? -1.512 -14.614 6.328 1.00 96.31 177 LYS A CA 1
ATOM 1435 C C . LYS A 1 177 ? -2.002 -13.214 6.673 1.00 96.31 177 LYS A C 1
ATOM 1437 O O . LYS A 1 177 ? -2.404 -12.980 7.809 1.00 96.31 177 LYS A O 1
ATOM 1442 N N . MET A 1 178 ? -1.972 -12.292 5.711 1.00 97.31 178 MET A N 1
ATOM 1443 C CA . MET A 1 178 ? -2.422 -10.925 5.949 1.00 97.31 178 MET A CA 1
ATOM 1444 C C . MET A 1 178 ? -3.935 -10.848 6.178 1.00 97.31 178 MET A C 1
ATOM 1446 O O . MET A 1 178 ? -4.379 -10.117 7.059 1.00 97.31 178 MET A O 1
ATOM 1450 N N . ILE A 1 179 ? -4.726 -11.646 5.455 1.00 97.12 179 ILE A N 1
ATOM 1451 C CA . ILE A 1 179 ? -6.173 -11.762 5.683 1.00 97.12 179 ILE A CA 1
ATOM 1452 C C . ILE A 1 179 ? -6.451 -12.227 7.114 1.00 97.12 179 ILE A C 1
ATOM 1454 O O . ILE A 1 179 ? -7.259 -11.605 7.801 1.00 97.12 179 ILE A O 1
ATOM 1458 N N . GLU A 1 180 ? -5.783 -13.285 7.584 1.00 96.00 180 GLU A N 1
ATOM 1459 C CA . GLU A 1 180 ? -5.979 -13.775 8.955 1.00 96.00 180 GLU A CA 1
ATOM 1460 C C . GLU A 1 180 ? -5.636 -12.713 10.008 1.00 96.00 180 GLU A C 1
ATOM 1462 O O . GLU A 1 180 ? -6.349 -12.590 11.003 1.00 96.00 180 GLU A O 1
ATOM 1467 N N . LEU A 1 181 ? -4.594 -11.908 9.779 1.00 95.94 181 LEU A N 1
ATOM 1468 C CA . LEU A 1 181 ? -4.248 -10.803 10.674 1.00 95.94 181 LEU A CA 1
ATOM 1469 C C . LEU A 1 181 ? -5.321 -9.702 10.683 1.00 95.94 181 LEU A C 1
ATOM 1471 O O . LEU A 1 181 ? -5.674 -9.194 11.747 1.00 95.94 181 LEU A O 1
ATOM 1475 N N . LEU A 1 182 ? -5.863 -9.345 9.517 1.00 96.62 182 LEU A N 1
ATOM 1476 C CA . LEU A 1 182 ? -6.847 -8.267 9.381 1.00 96.62 182 LEU A CA 1
ATOM 1477 C C . LEU A 1 182 ? -8.251 -8.649 9.871 1.00 96.62 182 LEU A C 1
ATOM 1479 O O . LEU A 1 182 ? -9.017 -7.762 10.246 1.00 96.62 182 LEU A O 1
ATOM 1483 N N . LYS A 1 183 ? -8.586 -9.945 9.954 1.00 94.94 183 LYS A N 1
ATOM 1484 C CA . LYS A 1 183 ? -9.858 -10.411 10.545 1.00 94.94 183 LYS A CA 1
ATOM 1485 C C . LYS A 1 183 ? -10.076 -9.911 11.974 1.00 94.94 183 LYS A C 1
ATOM 1487 O O . LYS A 1 183 ? -11.220 -9.761 12.387 1.00 94.94 183 LYS A O 1
ATOM 1492 N N . ALA A 1 184 ? -9.006 -9.633 12.720 1.00 93.38 184 ALA A N 1
ATOM 1493 C CA . ALA A 1 184 ? -9.097 -9.118 14.084 1.00 93.38 184 ALA A CA 1
ATOM 1494 C C . ALA A 1 184 ? -9.671 -7.688 14.177 1.00 93.38 184 ALA A C 1
ATOM 1496 O O . ALA A 1 184 ? -10.061 -7.271 15.264 1.00 93.38 184 ALA A O 1
ATOM 1497 N N . ILE A 1 185 ? -9.711 -6.942 13.065 1.00 93.88 185 ILE A N 1
ATOM 1498 C CA . ILE A 1 185 ? -10.147 -5.535 13.014 1.00 93.88 185 ILE A CA 1
ATOM 1499 C C . ILE A 1 185 ? -11.646 -5.421 12.661 1.00 93.88 185 ILE A C 1
ATOM 1501 O O . ILE A 1 185 ? -12.226 -4.351 12.806 1.00 93.88 185 ILE A O 1
ATOM 1505 N N . ASP A 1 186 ? -12.289 -6.519 12.241 1.00 94.44 186 ASP A N 1
ATOM 1506 C CA . ASP A 1 186 ? -13.714 -6.570 11.861 1.00 94.44 186 ASP A CA 1
ATOM 1507 C C . ASP A 1 186 ? -14.106 -5.549 10.770 1.00 94.44 186 ASP A C 1
ATOM 1509 O O . ASP A 1 186 ? -15.138 -4.882 10.833 1.00 94.44 186 ASP A O 1
ATOM 1513 N N . ILE A 1 187 ? -13.256 -5.408 9.745 1.00 95.75 187 ILE A N 1
ATOM 1514 C CA . ILE A 1 187 ? -13.528 -4.554 8.581 1.00 95.75 187 ILE A CA 1
ATOM 1515 C C . ILE A 1 187 ? -13.879 -5.372 7.329 1.00 95.75 187 ILE A C 1
ATOM 1517 O O . ILE A 1 187 ? -13.317 -6.449 7.104 1.00 95.75 187 ILE A O 1
ATOM 1521 N N . PRO A 1 188 ? -14.767 -4.857 6.459 1.00 95.88 188 PRO A N 1
ATOM 1522 C CA . PRO A 1 188 ? -15.105 -5.518 5.207 1.00 95.88 188 PRO A CA 1
ATOM 1523 C C . PRO A 1 188 ? -13.954 -5.402 4.198 1.00 95.88 188 PRO A C 1
ATOM 1525 O O . PRO A 1 188 ? -13.754 -4.359 3.568 1.00 95.88 188 PRO A O 1
ATOM 1528 N N . ILE A 1 189 ? -13.227 -6.503 4.011 1.00 97.75 189 ILE A N 1
ATOM 1529 C CA . ILE A 1 189 ? -12.196 -6.655 2.979 1.00 97.75 189 ILE A CA 1
ATOM 1530 C C . ILE A 1 189 ? -12.638 -7.638 1.896 1.00 97.75 189 ILE A C 1
ATOM 1532 O O . ILE A 1 189 ? -13.408 -8.569 2.140 1.00 97.75 189 ILE A O 1
ATOM 1536 N N . ARG A 1 190 ? -12.124 -7.445 0.685 1.00 98.06 190 ARG A N 1
ATOM 1537 C CA . ARG A 1 190 ? -12.319 -8.326 -0.463 1.00 98.06 190 ARG A CA 1
ATOM 1538 C C . ARG A 1 190 ? -10.970 -8.748 -1.025 1.00 98.06 190 ARG A C 1
ATOM 1540 O O . ARG A 1 190 ? -10.019 -7.976 -1.020 1.00 98.06 190 ARG A O 1
ATOM 1547 N N . ARG A 1 191 ? -10.924 -9.983 -1.519 1.00 98.06 191 ARG A N 1
ATOM 1548 C CA . ARG A 1 191 ? -9.810 -10.556 -2.275 1.00 98.06 191 ARG A CA 1
ATOM 1549 C C . ARG A 1 191 ? -10.158 -10.538 -3.760 1.00 98.06 191 ARG A C 1
ATOM 1551 O O . ARG A 1 191 ? -11.279 -10.903 -4.125 1.00 98.06 191 ARG A O 1
ATOM 1558 N N . SER A 1 192 ? -9.206 -10.132 -4.588 1.00 98.38 192 SER A N 1
ATOM 1559 C CA . SER A 1 192 ? -9.335 -10.086 -6.046 1.00 98.38 192 SER A CA 1
ATOM 1560 C C . SER A 1 192 ? -8.028 -10.543 -6.701 1.00 98.38 192 SER A C 1
ATOM 1562 O O . SER A 1 192 ? -6.968 -10.497 -6.073 1.00 98.38 192 SER A O 1
ATOM 1564 N N . ASN A 1 193 ? -8.083 -10.962 -7.967 1.00 98.12 193 ASN A N 1
ATOM 1565 C CA . ASN A 1 193 ? -6.866 -11.120 -8.761 1.00 98.12 193 ASN A CA 1
ATOM 1566 C C . ASN A 1 193 ? -6.176 -9.751 -8.891 1.00 98.12 193 ASN A C 1
ATOM 1568 O O . ASN A 1 193 ? -6.849 -8.764 -9.194 1.00 98.12 193 ASN A O 1
ATOM 1572 N N . ALA A 1 194 ? -4.864 -9.690 -8.640 1.00 97.56 194 ALA A N 1
ATOM 1573 C CA . ALA A 1 194 ? -4.144 -8.420 -8.612 1.00 97.56 194 ALA A CA 1
ATOM 1574 C C . ALA A 1 194 ? -4.221 -7.707 -9.965 1.00 97.56 194 ALA A C 1
ATOM 1576 O O . ALA A 1 194 ? -4.681 -6.572 -10.040 1.00 97.56 194 ALA A O 1
ATOM 1577 N N . LEU A 1 195 ? -3.839 -8.387 -11.046 1.00 96.38 195 LEU A N 1
ATOM 1578 C CA . LEU A 1 195 ? -3.834 -7.792 -12.376 1.00 96.38 195 LEU A CA 1
ATOM 1579 C C . LEU A 1 195 ? -5.211 -7.258 -12.781 1.00 96.38 195 LEU A C 1
ATOM 1581 O O . LEU A 1 195 ? -5.313 -6.103 -13.172 1.00 96.38 195 LEU A O 1
ATOM 1585 N N . GLU A 1 196 ? -6.265 -8.068 -12.655 1.00 97.62 196 GLU A N 1
ATOM 1586 C CA . GLU A 1 196 ? -7.623 -7.635 -13.011 1.00 97.62 196 GLU A CA 1
ATOM 1587 C C . GLU A 1 196 ? -8.066 -6.416 -12.193 1.00 97.62 196 GLU A C 1
ATOM 1589 O O . GLU A 1 196 ? -8.715 -5.516 -12.723 1.00 97.62 196 GLU A O 1
ATOM 1594 N N . TYR A 1 197 ? -7.706 -6.373 -10.907 1.00 97.62 197 TYR A N 1
ATOM 1595 C CA . TYR A 1 197 ? -8.018 -5.250 -10.028 1.00 97.62 197 TYR A CA 1
ATOM 1596 C C . TYR A 1 197 ? -7.333 -3.955 -10.475 1.00 97.62 197 TYR A C 1
ATOM 1598 O O . TYR A 1 197 ? -7.993 -2.915 -10.528 1.00 97.62 197 TYR A O 1
ATOM 1606 N N . PHE A 1 198 ? -6.037 -4.014 -10.798 1.00 96.19 198 PHE A N 1
ATOM 1607 C CA . PHE A 1 198 ? -5.293 -2.847 -11.272 1.00 96.19 198 PHE A CA 1
ATOM 1608 C C . PHE A 1 198 ? -5.745 -2.435 -12.680 1.00 96.19 198 PHE A C 1
ATOM 1610 O O . PHE A 1 198 ? -5.985 -1.250 -12.894 1.00 96.19 198 PHE A O 1
ATOM 1617 N N . ASP A 1 199 ? -5.968 -3.378 -13.600 1.00 95.81 199 ASP A N 1
ATOM 1618 C CA . ASP A 1 199 ? -6.467 -3.097 -14.956 1.00 95.81 199 ASP A CA 1
ATOM 1619 C C . ASP A 1 199 ? -7.816 -2.351 -14.919 1.00 95.81 199 ASP A C 1
ATOM 1621 O O . ASP A 1 199 ? -8.017 -1.387 -15.655 1.00 95.81 199 ASP A O 1
ATOM 1625 N N . GLN A 1 200 ? -8.737 -2.753 -14.034 1.00 96.38 200 GLN A N 1
ATOM 1626 C CA . GLN A 1 200 ? -10.057 -2.116 -13.890 1.00 96.38 200 GLN A CA 1
ATOM 1627 C C . GLN A 1 200 ? -10.006 -0.689 -13.339 1.00 96.38 200 GLN A C 1
ATOM 1629 O O . GLN A 1 200 ? -10.954 0.071 -13.529 1.00 96.38 200 GLN A O 1
ATOM 1634 N N . ARG A 1 201 ? -8.939 -0.348 -12.616 1.00 93.75 201 ARG A N 1
ATOM 1635 C CA . ARG A 1 201 ? -8.766 0.946 -11.944 1.00 93.75 201 ARG A CA 1
ATOM 1636 C C . ARG A 1 201 ? -7.795 1.870 -12.662 1.00 93.75 201 ARG A C 1
ATOM 1638 O O . ARG A 1 201 ? -7.503 2.947 -12.168 1.00 93.75 201 ARG A O 1
ATOM 1645 N N . TYR A 1 202 ? -7.263 1.446 -13.797 1.00 91.56 202 TYR A N 1
ATOM 1646 C CA . TYR A 1 202 ? -6.268 2.210 -14.522 1.00 91.56 202 TYR A CA 1
ATOM 1647 C C . TYR A 1 202 ? -6.917 3.320 -15.358 1.00 91.56 202 TYR A C 1
ATOM 1649 O O . TYR A 1 202 ? -7.799 3.042 -16.169 1.00 91.56 202 TYR A O 1
ATOM 1657 N N . ALA A 1 203 ? -6.463 4.563 -15.182 1.00 84.88 203 ALA A N 1
ATOM 1658 C CA . ALA A 1 203 ? -7.034 5.731 -15.859 1.00 84.88 203 ALA A CA 1
ATOM 1659 C C . ALA A 1 203 ? -6.306 6.168 -17.155 1.00 84.88 203 ALA A C 1
ATOM 1661 O O . ALA A 1 203 ? -6.805 7.065 -17.837 1.00 84.88 203 ALA A O 1
ATOM 1662 N N . GLY A 1 204 ? -5.167 5.546 -17.525 1.00 61.75 204 GLY A N 1
ATOM 1663 C CA . GLY A 1 204 ? -4.295 6.005 -18.636 1.00 61.75 204 GLY A CA 1
ATOM 1664 C C . GLY A 1 204 ? -3.847 4.977 -19.674 1.00 61.75 204 GLY A C 1
ATOM 1665 O O . GLY A 1 204 ? -2.636 4.670 -19.706 1.00 61.75 204 GLY A O 1
#

Secondary structure (DSSP, 8-state):
-PPPPPPPPP--------------SS-HHHHHHHHHHHHHHHHS-HHHHHHHHTT-TTSSSEEEEESS-EEHHHHHHHHHHHHHHS---S-EEEEEE-TTTTSS--PPEEE-HHHHHHHTSSHHHHHHTS--STT-EEEEEETT-SEEEEEEEEE-TTT--EEEEEEEEE-HHHHHHHHHHHGGGT--EEEEEHHHHHHHT---